Protein AF-A0A0B4FN13-F1 (afdb_monomer)

Structure (mmCIF, N/CA/C/O backbone):
data_AF-A0A0B4FN13-F1
#
_entry.id   AF-A0A0B4FN13-F1
#
loop_
_atom_site.group_PDB
_atom_site.id
_atom_site.type_symbol
_atom_site.label_atom_id
_atom_site.label_alt_id
_atom_site.label_comp_id
_atom_site.label_asym_id
_atom_site.label_entity_id
_atom_site.label_seq_id
_atom_site.pdbx_PDB_ins_code
_atom_site.Cartn_x
_atom_site.Cartn_y
_atom_site.Cartn_z
_atom_site.occupancy
_atom_site.B_iso_or_equiv
_atom_site.auth_seq_id
_atom_site.auth_comp_id
_atom_site.auth_asym_id
_atom_site.auth_atom_id
_atom_site.pdbx_PDB_model_num
ATOM 1 N N . MET A 1 1 ? 37.933 -9.693 -35.558 1.00 76.25 1 MET A N 1
ATOM 2 C CA . MET A 1 1 ? 36.690 -9.519 -36.338 1.00 76.25 1 MET A CA 1
ATOM 3 C C . MET A 1 1 ? 37.125 -9.210 -37.748 1.00 76.25 1 MET A C 1
ATOM 5 O O . MET A 1 1 ? 38.020 -8.390 -37.889 1.00 76.25 1 MET A O 1
ATOM 9 N N . THR A 1 2 ? 36.545 -9.872 -38.742 1.00 85.56 2 THR A N 1
ATOM 10 C CA . THR A 1 2 ? 37.004 -9.767 -40.129 1.00 85.56 2 THR A CA 1
ATOM 11 C C . THR A 1 2 ? 35.789 -9.660 -41.028 1.00 85.56 2 THR A C 1
ATOM 13 O O . THR A 1 2 ? 34.885 -10.481 -40.917 1.00 85.56 2 THR A O 1
ATOM 16 N N . ILE A 1 3 ? 35.779 -8.666 -41.911 1.00 86.50 3 ILE A N 1
ATOM 17 C CA . ILE A 1 3 ? 34.728 -8.479 -42.910 1.00 86.50 3 ILE A CA 1
ATOM 18 C C . ILE A 1 3 ? 35.383 -8.495 -44.275 1.00 86.50 3 ILE A C 1
ATOM 20 O O . ILE A 1 3 ? 36.425 -7.878 -44.480 1.00 86.50 3 ILE A O 1
ATOM 24 N N . SER A 1 4 ? 34.765 -9.219 -45.196 1.00 87.69 4 SER A N 1
ATOM 25 C CA . SER A 1 4 ? 35.226 -9.362 -46.569 1.00 87.69 4 SER A CA 1
ATOM 26 C C . SER A 1 4 ? 34.069 -9.125 -47.534 1.00 87.69 4 SER A C 1
ATOM 28 O O . SER A 1 4 ? 32.900 -9.126 -47.148 1.00 87.69 4 SER A O 1
ATOM 30 N N . SER A 1 5 ? 34.405 -8.878 -48.794 1.00 85.81 5 SER A N 1
ATOM 31 C CA . SER A 1 5 ? 33.442 -8.778 -49.882 1.00 85.81 5 SER A CA 1
ATOM 32 C C . SER A 1 5 ? 33.942 -9.593 -51.065 1.00 85.81 5 SER A C 1
ATOM 34 O O . SER A 1 5 ? 35.138 -9.619 -51.336 1.00 85.81 5 SER A O 1
ATOM 36 N N . GLU A 1 6 ? 33.019 -10.228 -51.781 1.00 83.56 6 GLU A N 1
ATOM 37 C CA . GLU A 1 6 ? 33.306 -11.037 -52.971 1.00 83.56 6 GLU A CA 1
ATOM 38 C C . GLU A 1 6 ? 33.284 -10.212 -54.273 1.00 83.56 6 GLU A C 1
ATOM 40 O O . GLU A 1 6 ? 33.319 -10.758 -55.377 1.00 83.56 6 GLU A O 1
ATOM 45 N N . VAL A 1 7 ? 33.206 -8.879 -54.170 1.00 81.31 7 VAL A N 1
ATOM 46 C CA . VAL A 1 7 ? 33.206 -7.989 -55.337 1.00 81.31 7 VAL A CA 1
ATOM 47 C C . VAL A 1 7 ? 34.551 -8.081 -56.058 1.00 81.31 7 VAL A C 1
ATOM 49 O O . VAL A 1 7 ? 35.593 -7.735 -55.504 1.00 81.31 7 VAL A O 1
ATOM 52 N N . LYS A 1 8 ? 34.521 -8.506 -57.328 1.00 75.19 8 LYS A N 1
ATOM 53 C CA . LYS A 1 8 ? 35.703 -8.510 -58.197 1.00 75.19 8 LYS A CA 1
ATOM 54 C C . LYS A 1 8 ? 36.147 -7.077 -58.472 1.00 75.19 8 LYS A C 1
ATOM 56 O O . LYS A 1 8 ? 35.380 -6.279 -59.009 1.00 75.19 8 LYS A O 1
ATOM 61 N N . LEU A 1 9 ? 37.385 -6.771 -58.108 1.00 79.12 9 LEU A N 1
ATOM 62 C CA . LEU A 1 9 ? 38.002 -5.474 -58.355 1.00 79.12 9 LEU A CA 1
ATOM 63 C C . LEU A 1 9 ? 38.581 -5.432 -59.773 1.00 79.12 9 LEU A C 1
ATOM 65 O O . LEU A 1 9 ? 39.064 -6.439 -60.291 1.00 79.12 9 LEU A O 1
ATOM 69 N N . GLU A 1 10 ? 38.513 -4.266 -60.410 1.00 73.69 10 GLU A N 1
ATOM 70 C CA . GLU A 1 10 ? 39.086 -4.050 -61.738 1.00 73.69 10 GLU A CA 1
ATOM 71 C C . GLU A 1 10 ? 40.439 -3.338 -61.633 1.00 73.69 10 GLU A C 1
ATOM 73 O O . GLU A 1 10 ? 40.645 -2.466 -60.783 1.00 73.69 10 GLU A O 1
ATOM 78 N N . THR A 1 11 ? 41.350 -3.654 -62.556 1.00 72.75 11 THR A N 1
ATOM 79 C CA . THR A 1 11 ? 42.553 -2.845 -62.787 1.00 72.75 11 THR A CA 1
ATOM 80 C C . THR A 1 11 ? 42.157 -1.440 -63.234 1.00 72.75 11 THR A C 1
ATOM 82 O O . THR A 1 11 ? 41.317 -1.266 -64.123 1.00 72.75 11 THR A O 1
ATOM 85 N N . ALA A 1 12 ? 42.774 -0.432 -62.630 1.00 67.44 12 ALA A N 1
ATOM 86 C CA . ALA A 1 12 ? 42.458 0.970 -62.833 1.00 67.44 12 ALA A CA 1
ATOM 87 C C . ALA A 1 12 ? 42.646 1.396 -64.300 1.00 67.44 12 ALA A C 1
ATOM 89 O O . ALA A 1 12 ? 43.755 1.412 -64.825 1.00 67.44 12 ALA A O 1
ATOM 90 N N . LYS A 1 13 ? 41.551 1.793 -64.961 1.00 61.09 13 LYS A N 1
ATOM 91 C CA . LYS A 1 13 ? 41.559 2.229 -66.373 1.00 61.09 13 LYS A CA 1
ATOM 92 C C . LYS A 1 13 ? 41.948 3.704 -66.573 1.00 61.09 13 LYS A C 1
ATOM 94 O O . LYS A 1 13 ? 42.326 4.079 -67.677 1.00 61.09 13 LYS A O 1
ATOM 99 N N . LYS A 1 14 ? 41.809 4.556 -65.544 1.00 63.22 14 LYS A N 1
ATOM 100 C CA . LYS A 1 14 ? 42.087 6.015 -65.611 1.00 63.22 14 LYS A CA 1
ATOM 101 C C . LYS A 1 14 ? 42.733 6.596 -64.347 1.00 63.22 14 LYS A C 1
ATOM 103 O O . LYS A 1 14 ? 43.584 7.469 -64.463 1.00 63.22 14 LYS A O 1
ATOM 108 N N . LYS A 1 15 ? 42.332 6.138 -63.155 1.00 67.31 15 LYS A N 1
ATOM 109 C CA . LYS A 1 15 ? 42.897 6.549 -61.860 1.00 67.31 15 LYS A CA 1
ATOM 110 C C . LYS A 1 15 ? 42.848 5.363 -60.896 1.00 67.31 15 LYS A C 1
ATOM 112 O O . LYS A 1 15 ? 41.788 4.751 -60.765 1.00 67.31 15 LYS A O 1
ATOM 117 N N . ALA A 1 16 ? 43.978 5.024 -60.283 1.00 76.56 16 ALA A N 1
ATOM 118 C CA . ALA A 1 16 ? 44.029 4.047 -59.197 1.00 76.56 16 ALA A CA 1
ATOM 119 C C . ALA A 1 16 ? 43.517 4.686 -57.902 1.00 76.56 16 ALA A C 1
ATOM 121 O O . ALA A 1 16 ? 43.662 5.896 -57.717 1.00 76.56 16 ALA A O 1
ATOM 122 N N . SER A 1 17 ? 42.913 3.886 -57.028 1.00 77.94 17 SER A N 1
ATOM 123 C CA . SER A 1 17 ? 42.570 4.347 -55.683 1.00 77.94 17 SER A CA 1
ATOM 124 C C . SER A 1 17 ? 43.851 4.592 -54.893 1.00 77.94 17 SER A C 1
ATOM 126 O O . SER A 1 17 ? 44.803 3.825 -55.025 1.00 77.94 17 SER A O 1
ATOM 128 N N . THR A 1 18 ? 43.884 5.655 -54.092 1.00 81.06 18 THR A N 1
ATOM 129 C CA . THR A 1 18 ? 45.003 5.900 -53.173 1.00 81.06 18 THR A CA 1
ATOM 130 C C . THR A 1 18 ? 44.629 5.497 -51.752 1.00 81.06 18 THR A C 1
ATOM 132 O O . THR A 1 18 ? 43.447 5.424 -51.399 1.00 81.06 18 THR A O 1
ATOM 135 N N . GLU A 1 19 ? 45.638 5.235 -50.926 1.00 81.00 19 GLU A N 1
ATOM 136 C CA . GLU A 1 19 ? 45.439 4.925 -49.509 1.00 81.00 19 GLU A CA 1
ATOM 137 C C . GLU A 1 19 ? 44.717 6.071 -48.791 1.00 81.00 19 GLU A C 1
ATOM 139 O O . GLU A 1 19 ? 43.817 5.823 -47.990 1.00 81.00 19 GLU A O 1
ATOM 144 N N . GLU A 1 20 ? 45.006 7.327 -49.146 1.00 81.12 20 GLU A N 1
ATOM 145 C CA . GLU A 1 20 ? 44.348 8.497 -48.558 1.00 81.12 20 GLU A CA 1
ATOM 146 C C . GLU A 1 20 ? 42.854 8.560 -48.905 1.00 81.12 20 GLU A C 1
ATOM 148 O O . GLU A 1 20 ? 42.034 8.907 -48.052 1.00 81.12 20 GLU A O 1
ATOM 153 N N . GLU A 1 21 ? 42.472 8.201 -50.137 1.00 80.94 21 GLU A N 1
ATOM 154 C CA . GLU A 1 21 ? 41.065 8.163 -50.557 1.00 80.94 21 GLU A CA 1
ATOM 155 C C . GLU A 1 21 ? 40.279 7.090 -49.791 1.00 80.94 21 GLU A C 1
ATOM 157 O O . GLU A 1 21 ? 39.138 7.324 -49.376 1.00 80.94 21 GLU A O 1
ATOM 162 N N . ILE A 1 22 ? 40.887 5.921 -49.566 1.00 83.62 22 ILE A N 1
ATOM 163 C CA . ILE A 1 22 ? 40.285 4.840 -48.777 1.00 83.62 22 ILE A CA 1
ATOM 164 C C . ILE A 1 22 ? 40.208 5.249 -47.302 1.00 83.62 22 ILE A C 1
ATOM 166 O O . ILE A 1 22 ? 39.147 5.105 -46.688 1.00 83.62 22 ILE A O 1
ATOM 170 N N . PHE A 1 23 ? 41.279 5.832 -46.756 1.00 86.38 23 PHE A N 1
ATOM 171 C CA . PHE A 1 23 ? 41.329 6.317 -45.379 1.00 86.38 23 PHE A CA 1
ATOM 172 C C . PHE A 1 23 ? 40.211 7.317 -45.098 1.00 86.38 23 PHE A C 1
ATOM 174 O O . PHE A 1 23 ? 39.450 7.126 -44.153 1.00 86.38 23 PHE A O 1
ATOM 181 N N . GLN A 1 24 ? 40.043 8.339 -45.945 1.00 84.50 24 GLN A N 1
ATOM 182 C CA . GLN A 1 24 ? 38.976 9.331 -45.781 1.00 84.50 24 GLN A CA 1
ATOM 183 C C . GLN A 1 24 ? 37.592 8.670 -45.734 1.00 84.50 24 GLN A C 1
ATOM 185 O O . GLN A 1 24 ? 36.760 9.014 -44.896 1.00 84.50 24 GLN A O 1
ATOM 190 N N . LYS A 1 25 ? 37.344 7.661 -46.578 1.00 84.62 25 LYS A N 1
ATOM 191 C CA . LYS A 1 25 ? 36.053 6.956 -46.616 1.00 84.62 25 LYS A CA 1
ATOM 192 C C . LYS A 1 25 ? 35.810 6.063 -45.400 1.00 84.62 25 LYS A C 1
ATOM 194 O O . LYS A 1 25 ? 34.647 5.913 -45.002 1.00 84.62 25 LYS A O 1
ATOM 199 N N . ILE A 1 26 ? 36.862 5.494 -44.812 1.00 84.81 26 ILE A N 1
ATOM 200 C CA . ILE A 1 26 ? 36.793 4.735 -43.555 1.00 84.81 26 ILE A CA 1
ATOM 201 C C . ILE A 1 26 ? 36.598 5.690 -42.368 1.00 84.81 26 ILE A C 1
ATOM 203 O O . ILE A 1 26 ? 35.735 5.443 -41.528 1.00 84.81 26 ILE A O 1
ATOM 207 N N . ALA A 1 27 ? 37.326 6.809 -42.346 1.00 85.12 27 ALA A N 1
ATOM 208 C CA . ALA A 1 27 ? 37.280 7.825 -41.297 1.00 85.12 27 ALA A CA 1
ATOM 209 C C . ALA A 1 27 ? 35.948 8.596 -41.235 1.00 85.12 27 ALA A C 1
ATOM 211 O O . ALA A 1 27 ? 35.601 9.131 -40.184 1.00 85.12 27 ALA A O 1
ATOM 212 N N . GLU A 1 28 ? 35.168 8.624 -42.324 1.00 87.19 28 GLU A N 1
ATOM 213 C CA . GLU A 1 28 ? 33.795 9.155 -42.375 1.00 87.19 28 GLU A CA 1
ATOM 214 C C . GLU A 1 28 ? 32.811 8.307 -41.527 1.00 87.19 28 GLU A C 1
ATOM 216 O O . GLU A 1 28 ? 31.914 7.651 -42.060 1.00 87.19 28 GLU A O 1
ATOM 221 N N . LEU A 1 29 ? 32.964 8.285 -40.202 1.00 83.38 29 LEU A N 1
ATOM 222 C CA . LEU A 1 29 ? 32.143 7.478 -39.286 1.00 83.38 29 LEU A CA 1
ATOM 223 C C . LEU A 1 29 ? 30.799 8.128 -38.902 1.00 83.38 29 LEU A C 1
ATOM 225 O O . LEU A 1 29 ? 29.936 7.443 -38.356 1.00 83.38 29 LEU A O 1
ATOM 229 N N . GLY A 1 30 ? 30.573 9.401 -39.249 1.00 79.06 30 GLY A N 1
ATOM 230 C CA . GLY A 1 30 ? 29.270 10.074 -39.134 1.00 79.06 30 GLY A CA 1
ATOM 231 C C . GLY A 1 30 ? 28.629 9.972 -37.741 1.00 79.06 30 GLY A C 1
ATOM 232 O O . GLY A 1 30 ? 29.296 10.187 -36.738 1.00 79.06 30 GLY A O 1
ATOM 233 N N . ASN A 1 31 ? 27.336 9.620 -37.690 1.00 74.50 31 ASN A N 1
ATOM 234 C CA . ASN A 1 31 ? 26.526 9.506 -36.463 1.00 74.50 31 ASN A CA 1
ATOM 235 C C . ASN A 1 31 ? 26.726 8.183 -35.693 1.00 74.50 31 ASN A C 1
ATOM 237 O O . ASN A 1 31 ? 25.804 7.707 -35.035 1.00 74.50 31 ASN A O 1
ATOM 241 N N . THR A 1 32 ? 27.889 7.546 -35.801 1.00 85.44 32 THR A N 1
ATOM 242 C CA . THR A 1 32 ? 28.167 6.306 -35.060 1.00 85.44 32 THR A CA 1
ATOM 243 C C . THR A 1 32 ? 28.893 6.622 -33.758 1.00 85.44 32 THR A C 1
ATOM 245 O O . THR A 1 32 ? 29.568 7.641 -33.641 1.00 85.44 32 THR A O 1
ATOM 248 N N . SER A 1 33 ? 28.779 5.747 -32.759 1.00 85.62 33 SER A N 1
ATOM 249 C CA . SER A 1 33 ? 29.454 5.925 -31.464 1.00 85.62 33 SER A CA 1
ATOM 250 C C . SER A 1 33 ? 30.954 5.591 -31.495 1.00 85.62 33 SER A C 1
ATOM 252 O O . SER A 1 33 ? 31.589 5.522 -30.444 1.00 85.62 33 SER A O 1
ATOM 254 N N . PHE A 1 34 ? 31.531 5.361 -32.678 1.00 88.12 34 PHE A N 1
ATOM 255 C CA . PHE A 1 34 ? 32.921 4.949 -32.855 1.00 88.12 34 PHE A CA 1
ATOM 256 C C . PHE A 1 34 ? 33.778 6.088 -33.406 1.00 88.12 34 PHE A C 1
ATOM 258 O O . PHE A 1 34 ? 33.335 6.886 -34.228 1.00 88.12 34 PHE A O 1
ATOM 265 N N . VAL A 1 35 ? 35.046 6.115 -32.993 1.00 87.31 35 VAL A N 1
ATOM 266 C CA . VAL A 1 35 ? 36.060 7.037 -33.516 1.00 87.31 35 VAL A CA 1
ATOM 267 C C . VAL A 1 35 ? 37.238 6.227 -34.040 1.00 87.31 35 VAL A C 1
ATOM 269 O O . VAL A 1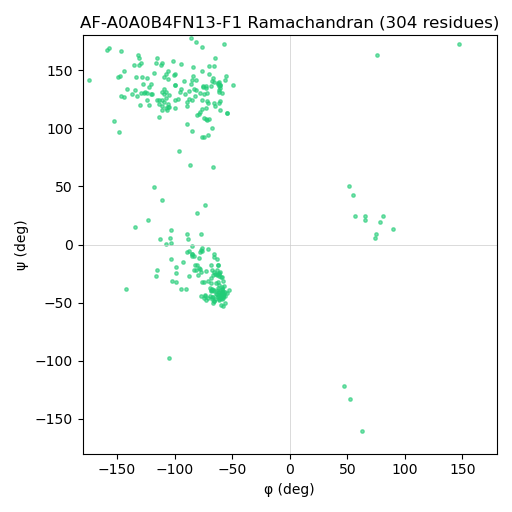 35 ? 37.767 5.360 -33.340 1.00 87.31 35 VAL A O 1
ATOM 272 N N . LEU A 1 36 ? 37.669 6.525 -35.265 1.00 88.25 36 LEU A N 1
ATOM 273 C CA . LEU A 1 36 ? 38.850 5.919 -35.863 1.00 88.25 36 LEU A CA 1
ATOM 274 C C . LEU A 1 36 ? 40.101 6.597 -35.296 1.00 88.25 36 LEU A C 1
ATOM 276 O O . LEU A 1 36 ? 40.336 7.773 -35.559 1.00 88.25 36 LEU A O 1
ATOM 280 N N . LYS A 1 37 ? 40.899 5.866 -34.512 1.00 87.25 37 LYS A N 1
ATOM 281 C CA . LYS A 1 37 ? 42.190 6.365 -34.001 1.00 87.25 37 LYS A CA 1
ATOM 282 C C . LYS A 1 37 ? 43.356 6.058 -34.935 1.00 87.25 37 LYS A C 1
ATOM 284 O O . LYS A 1 37 ? 44.265 6.867 -35.059 1.00 87.25 37 LYS A O 1
ATOM 289 N N . HIS A 1 38 ? 43.335 4.880 -35.547 1.00 88.50 38 HIS A N 1
ATOM 290 C CA . HIS A 1 38 ? 44.401 4.366 -36.397 1.00 88.50 38 HIS A CA 1
ATOM 291 C C . HIS A 1 38 ? 43.797 3.469 -37.476 1.00 88.50 38 HIS A C 1
ATOM 293 O O . HIS A 1 38 ? 42.826 2.761 -37.196 1.00 88.50 38 HIS A O 1
ATOM 299 N N . ALA A 1 39 ? 44.365 3.496 -38.679 1.00 86.81 39 ALA A N 1
ATOM 300 C CA . ALA A 1 39 ? 44.027 2.569 -39.748 1.00 86.81 39 ALA A CA 1
ATOM 301 C C . ALA A 1 39 ? 45.283 2.240 -40.551 1.00 86.81 39 ALA A C 1
ATOM 303 O O . ALA A 1 39 ? 45.946 3.145 -41.049 1.00 86.81 39 ALA A O 1
ATOM 304 N N . ASP A 1 40 ? 45.548 0.947 -40.695 1.00 89.44 40 ASP A N 1
ATOM 305 C CA . ASP A 1 40 ? 46.558 0.413 -41.599 1.00 89.44 40 ASP A CA 1
ATOM 306 C C . ASP A 1 40 ? 45.864 -0.005 -42.894 1.00 89.44 40 ASP A C 1
ATOM 308 O O . ASP A 1 40 ? 44.882 -0.754 -42.862 1.00 89.44 40 ASP A O 1
ATOM 312 N N . ILE A 1 41 ? 46.338 0.513 -44.026 1.00 86.00 41 ILE A N 1
ATOM 313 C CA . ILE A 1 41 ? 45.760 0.250 -45.345 1.00 86.00 41 ILE A CA 1
ATOM 314 C C . ILE A 1 41 ? 46.854 -0.349 -46.215 1.00 86.00 41 ILE A C 1
ATOM 316 O O . ILE A 1 41 ? 47.878 0.282 -46.439 1.00 86.00 41 ILE A O 1
ATOM 320 N N . ASP A 1 42 ? 46.614 -1.561 -46.703 1.00 87.06 42 ASP A N 1
ATOM 321 C CA . ASP A 1 42 ? 47.469 -2.232 -47.679 1.00 87.06 42 ASP A CA 1
ATOM 322 C C . ASP A 1 42 ? 46.685 -2.367 -48.989 1.00 87.06 42 ASP A C 1
ATOM 324 O O . ASP A 1 42 ? 45.579 -2.921 -49.006 1.00 87.06 42 ASP A O 1
ATOM 328 N N . LEU A 1 43 ? 47.214 -1.787 -50.068 1.00 81.94 43 LEU A N 1
ATOM 329 C CA . LEU A 1 43 ? 46.552 -1.715 -51.367 1.00 81.94 43 LEU A CA 1
ATOM 330 C C . LEU A 1 43 ? 47.504 -2.129 -52.493 1.00 81.94 43 LEU A C 1
ATOM 332 O O . LEU A 1 43 ? 48.585 -1.567 -52.672 1.00 81.94 43 LEU A O 1
ATOM 336 N N . GLU A 1 44 ? 47.059 -3.065 -53.332 1.00 80.62 44 GLU A N 1
ATOM 337 C CA . GLU A 1 44 ? 47.813 -3.452 -54.522 1.00 80.62 44 GLU A CA 1
ATOM 338 C C . GLU A 1 44 ? 47.890 -2.318 -55.561 1.00 80.62 44 GLU A C 1
ATOM 340 O O . GLU A 1 44 ? 46.938 -1.565 -55.799 1.00 80.62 44 GLU A O 1
ATOM 345 N N . LYS A 1 45 ? 49.041 -2.216 -56.238 1.00 72.81 45 LYS A N 1
ATOM 346 C CA . LYS A 1 45 ? 49.290 -1.183 -57.253 1.00 72.81 45 LYS A CA 1
ATOM 347 C C . LYS A 1 45 ? 48.322 -1.323 -58.434 1.00 72.81 45 LYS A C 1
ATOM 349 O O . LYS A 1 45 ? 48.103 -2.416 -58.944 1.00 72.81 45 LYS A O 1
ATOM 354 N N . ASN A 1 46 ? 47.829 -0.186 -58.935 1.00 77.62 46 ASN A N 1
ATOM 355 C CA . ASN A 1 46 ? 46.908 -0.076 -60.079 1.00 77.62 46 ASN A CA 1
ATOM 356 C C . ASN A 1 46 ? 45.507 -0.680 -59.867 1.00 77.62 46 ASN A C 1
ATOM 358 O O . ASN A 1 46 ? 44.834 -1.009 -60.845 1.00 77.62 46 ASN A O 1
ATOM 362 N N . LEU A 1 47 ? 45.032 -0.790 -58.626 1.00 80.25 47 LEU A N 1
ATOM 363 C CA . LEU A 1 47 ? 43.679 -1.258 -58.326 1.00 80.25 47 LEU A CA 1
ATOM 364 C C . LEU A 1 47 ? 42.687 -0.090 -58.219 1.00 80.25 47 LEU A C 1
ATOM 366 O O . LEU A 1 47 ? 43.008 0.971 -57.680 1.00 80.25 47 LEU A O 1
ATOM 370 N N . PHE A 1 48 ? 41.468 -0.275 -58.730 1.00 80.94 48 PHE A N 1
ATOM 371 C CA . PHE A 1 48 ? 40.364 0.655 -58.491 1.00 80.94 48 PHE A CA 1
ATOM 372 C C . PHE A 1 48 ? 39.370 0.050 -57.498 1.00 80.94 48 PHE A C 1
ATOM 374 O O . PHE A 1 48 ? 38.745 -0.974 -57.776 1.00 80.94 48 PHE A O 1
ATOM 381 N N . VAL A 1 49 ? 39.194 0.714 -56.355 1.00 81.62 49 VAL A N 1
ATOM 382 C CA . VAL A 1 49 ? 38.250 0.320 -55.308 1.00 81.62 49 VAL A CA 1
ATOM 383 C C . VAL A 1 49 ? 37.051 1.273 -55.321 1.00 81.62 49 VAL A C 1
ATOM 385 O O . VAL A 1 49 ? 37.198 2.463 -55.029 1.00 81.62 49 VAL A O 1
ATOM 388 N N . PRO A 1 50 ? 35.833 0.785 -55.621 1.00 84.00 50 PRO A N 1
ATOM 389 C CA . PRO A 1 50 ? 34.638 1.617 -55.564 1.00 84.00 50 PRO A CA 1
ATOM 390 C C . PRO A 1 50 ? 34.388 2.156 -54.150 1.00 84.00 50 PRO A C 1
ATOM 392 O O . PRO A 1 50 ? 34.328 1.402 -53.180 1.00 84.00 50 PRO A O 1
ATOM 395 N N . ALA A 1 51 ? 34.134 3.459 -54.019 1.00 82.44 51 ALA A N 1
ATOM 396 C CA . ALA A 1 51 ? 33.821 4.068 -52.721 1.00 82.44 51 ALA A CA 1
ATOM 397 C C . ALA A 1 51 ? 32.561 3.467 -52.062 1.00 82.44 51 ALA A C 1
ATOM 399 O O . ALA A 1 51 ? 32.443 3.452 -50.836 1.00 82.44 51 ALA A O 1
ATOM 400 N N . SER A 1 52 ? 31.618 2.958 -52.862 1.00 83.19 52 SER A N 1
ATOM 401 C CA . SER A 1 52 ? 30.441 2.224 -52.381 1.00 83.19 52 SER A CA 1
ATOM 402 C C . SER A 1 52 ? 30.822 0.936 -51.647 1.00 83.19 52 SER A C 1
ATOM 404 O O . SER A 1 52 ? 30.219 0.627 -50.620 1.00 83.19 52 SER A O 1
ATOM 406 N N . LEU A 1 53 ? 31.855 0.233 -52.120 1.00 85.94 53 LEU A N 1
ATOM 407 C CA . LEU A 1 53 ? 32.360 -0.990 -51.505 1.00 85.94 53 LEU A CA 1
ATOM 408 C C . LEU A 1 53 ? 32.967 -0.694 -50.131 1.00 85.94 53 LEU A C 1
ATOM 410 O O . LEU A 1 53 ? 32.548 -1.292 -49.142 1.00 85.94 53 LEU A O 1
ATOM 414 N N . VAL A 1 54 ? 33.857 0.300 -50.044 1.00 86.06 54 VAL A N 1
ATOM 415 C CA . VAL A 1 54 ? 34.474 0.728 -48.773 1.00 86.06 54 VAL A CA 1
ATOM 416 C C . VAL A 1 54 ? 33.409 1.154 -47.761 1.00 86.06 54 VAL A C 1
ATOM 418 O O . VAL A 1 54 ? 33.445 0.746 -46.601 1.00 86.06 54 VAL A O 1
ATOM 421 N N . LYS A 1 55 ? 32.402 1.922 -48.200 1.00 85.06 55 LYS A N 1
ATOM 422 C CA . LYS A 1 55 ? 31.280 2.327 -47.340 1.00 85.06 55 LYS A CA 1
ATOM 423 C C . LYS A 1 55 ? 30.463 1.134 -46.841 1.00 85.06 55 LYS A C 1
ATOM 425 O O . LYS A 1 55 ? 30.052 1.147 -45.683 1.00 85.06 55 LYS A O 1
ATOM 430 N N . SER A 1 56 ? 30.236 0.122 -47.681 1.00 87.12 56 SER A N 1
ATOM 431 C CA . SER A 1 56 ? 29.498 -1.084 -47.288 1.00 87.12 56 SER A CA 1
ATOM 432 C C . SER A 1 56 ? 30.259 -1.915 -46.252 1.00 87.12 56 SER A C 1
ATOM 434 O O . SER A 1 56 ? 29.696 -2.226 -45.206 1.00 87.12 56 SER A O 1
ATOM 436 N N . LEU A 1 57 ? 31.555 -2.158 -46.482 1.00 89.06 57 LEU A N 1
ATOM 437 C CA . LEU A 1 57 ? 32.435 -2.879 -45.560 1.00 89.06 57 LEU A CA 1
ATOM 438 C C . LEU A 1 57 ? 32.527 -2.163 -44.213 1.00 89.06 57 LEU A C 1
ATOM 440 O O . LEU A 1 57 ? 32.380 -2.788 -43.166 1.00 89.06 57 LEU A O 1
ATOM 444 N N . LYS A 1 58 ? 32.688 -0.836 -44.241 1.00 88.81 58 LYS A N 1
ATOM 445 C CA . LYS A 1 58 ? 32.671 0.004 -43.042 1.00 88.81 58 LYS A CA 1
ATOM 446 C C . LYS A 1 58 ? 31.359 -0.125 -42.270 1.00 88.81 58 LYS A C 1
ATOM 448 O O . LYS A 1 58 ? 31.395 -0.283 -41.056 1.00 88.81 58 LYS A O 1
ATOM 453 N N . ARG A 1 59 ? 30.202 -0.056 -42.941 1.00 87.38 59 ARG A N 1
ATOM 454 C CA . ARG A 1 59 ? 28.899 -0.163 -42.263 1.00 87.38 59 ARG A CA 1
ATOM 455 C C . ARG A 1 59 ? 28.753 -1.514 -41.567 1.00 87.38 59 ARG A C 1
ATOM 457 O O . ARG A 1 59 ? 28.431 -1.543 -40.386 1.00 87.38 59 ARG A O 1
ATOM 464 N N . SER A 1 60 ? 29.080 -2.603 -42.258 1.00 89.12 60 SER A N 1
ATOM 465 C CA . SER A 1 60 ? 29.075 -3.938 -41.656 1.00 89.12 60 SER A CA 1
ATOM 466 C C . SER A 1 60 ? 30.074 -4.047 -40.496 1.00 89.12 60 SER A C 1
ATOM 468 O O . SER A 1 60 ? 29.783 -4.703 -39.497 1.00 89.12 60 SER A O 1
ATOM 470 N N . ALA A 1 61 ? 31.226 -3.365 -40.585 1.00 89.81 61 ALA A N 1
ATOM 471 C CA . ALA A 1 61 ? 32.226 -3.340 -39.515 1.00 89.81 61 ALA A CA 1
ATOM 472 C C . ALA A 1 61 ? 31.699 -2.673 -38.254 1.00 89.81 61 ALA A C 1
ATOM 474 O O . ALA A 1 61 ? 31.897 -3.164 -37.148 1.00 89.81 61 ALA A O 1
ATOM 475 N N . ILE A 1 62 ? 30.988 -1.570 -38.428 1.00 90.25 62 ILE A N 1
ATOM 476 C CA . ILE A 1 62 ? 30.383 -0.848 -37.321 1.00 90.25 62 ILE A CA 1
ATOM 477 C C . ILE A 1 62 ? 29.257 -1.676 -36.693 1.00 90.25 62 ILE A C 1
ATOM 479 O O . ILE A 1 62 ? 29.244 -1.827 -35.478 1.00 90.25 62 ILE A O 1
ATOM 483 N N . GLU A 1 63 ? 28.376 -2.278 -37.498 1.00 89.81 63 GLU A N 1
ATOM 484 C CA . GLU A 1 63 ? 27.252 -3.092 -37.009 1.00 89.81 63 GLU A CA 1
ATOM 485 C C . GLU A 1 63 ? 27.714 -4.296 -36.168 1.00 89.81 63 GLU A C 1
ATOM 487 O O . GLU A 1 63 ? 27.167 -4.573 -35.099 1.00 89.81 63 GLU A O 1
ATOM 492 N N . GLU A 1 64 ? 28.742 -5.025 -36.614 1.00 89.81 64 GLU A N 1
ATOM 493 C CA . GLU A 1 64 ? 29.236 -6.181 -35.859 1.00 89.81 64 GLU A CA 1
ATOM 494 C C . GLU A 1 64 ? 30.084 -5.761 -34.641 1.00 89.81 64 GLU A C 1
ATOM 496 O O . GLU A 1 64 ? 30.009 -6.425 -33.599 1.00 89.81 64 GLU A O 1
ATOM 501 N N . LEU A 1 65 ? 30.819 -4.642 -34.708 1.00 89.44 65 LEU A N 1
ATOM 502 C CA . LEU A 1 65 ? 31.478 -4.057 -33.532 1.00 89.44 65 LEU A CA 1
ATOM 503 C C . LEU A 1 65 ? 30.457 -3.630 -32.475 1.00 89.44 65 LEU A C 1
ATOM 505 O O . LEU A 1 65 ? 30.636 -3.944 -31.299 1.00 89.44 65 LEU A O 1
ATOM 509 N N . GLU A 1 66 ? 29.374 -2.972 -32.883 1.00 87.94 66 GLU A N 1
ATOM 510 C CA . GLU A 1 66 ? 28.278 -2.560 -32.006 1.00 87.94 66 GLU A CA 1
ATOM 511 C C . GLU A 1 66 ? 27.609 -3.773 -31.356 1.00 87.94 66 GLU A C 1
ATOM 513 O O . GLU A 1 66 ? 27.478 -3.834 -30.133 1.00 87.94 66 GLU A O 1
ATOM 518 N N . LYS A 1 67 ? 27.285 -4.804 -32.144 1.00 87.12 67 LYS A N 1
ATOM 519 C CA . LYS A 1 67 ? 26.714 -6.053 -31.625 1.00 87.12 67 LYS A CA 1
ATOM 520 C C . LYS A 1 67 ? 27.626 -6.720 -30.594 1.00 87.12 67 LYS A C 1
ATOM 522 O O . LYS A 1 67 ? 27.142 -7.204 -29.571 1.00 87.12 67 LYS A O 1
ATOM 527 N N . LYS A 1 68 ? 28.938 -6.753 -30.843 1.00 87.12 68 LYS A N 1
ATOM 528 C CA . LYS A 1 68 ? 29.920 -7.314 -29.903 1.00 87.12 68 LYS A CA 1
ATOM 529 C C . LYS A 1 68 ? 30.029 -6.485 -28.634 1.00 87.12 68 LYS A C 1
ATOM 531 O O . LYS A 1 68 ? 29.998 -7.068 -27.553 1.00 87.12 68 LYS A O 1
ATOM 536 N N . LEU A 1 69 ? 30.092 -5.162 -28.762 1.00 86.19 69 LEU A N 1
ATOM 537 C CA . LEU A 1 69 ? 30.131 -4.250 -27.625 1.00 86.19 69 LEU A CA 1
ATOM 538 C C . LEU A 1 69 ? 28.898 -4.434 -26.735 1.00 86.19 69 LEU A C 1
ATOM 540 O O . LEU A 1 69 ? 29.038 -4.526 -25.524 1.00 86.19 69 LEU A O 1
ATOM 544 N N . LEU A 1 70 ? 27.709 -4.545 -27.333 1.00 85.62 70 LEU A N 1
ATOM 545 C CA . LEU A 1 70 ? 26.451 -4.691 -26.604 1.00 85.62 70 LEU A CA 1
ATOM 546 C C . LEU A 1 70 ? 26.227 -6.103 -26.053 1.00 85.62 70 LEU A C 1
ATOM 548 O O . LEU A 1 70 ? 25.502 -6.252 -25.077 1.00 85.62 70 LEU A O 1
ATOM 552 N N . SER A 1 71 ? 26.841 -7.142 -26.624 1.00 81.94 71 SER A N 1
ATOM 553 C CA . SER A 1 71 ? 26.570 -8.538 -26.242 1.00 81.94 71 SER A CA 1
ATOM 554 C C . SER A 1 71 ? 26.805 -8.860 -24.760 1.00 81.94 71 SER A C 1
ATOM 556 O O . SER A 1 71 ? 26.075 -9.675 -24.205 1.00 81.94 71 SER A O 1
ATOM 558 N N . SER A 1 72 ? 27.760 -8.198 -24.099 1.00 73.25 72 SER A N 1
ATOM 559 C CA . SER A 1 72 ? 28.007 -8.340 -22.656 1.00 73.25 72 SER A CA 1
ATOM 560 C C . SER A 1 72 ? 27.015 -7.562 -21.782 1.00 73.25 72 SER A C 1
ATOM 562 O O . SER A 1 72 ? 26.860 -7.882 -20.605 1.00 73.25 72 SER A O 1
ATOM 564 N N . TYR A 1 73 ? 26.340 -6.553 -22.340 1.00 77.69 73 TYR A N 1
ATOM 565 C CA . TYR A 1 73 ? 25.345 -5.721 -21.650 1.00 77.69 73 TYR A CA 1
ATOM 566 C C . TYR A 1 73 ? 23.904 -6.153 -21.941 1.00 77.69 73 TYR A C 1
ATOM 568 O O . TYR A 1 73 ? 22.983 -5.812 -21.193 1.00 77.69 73 TYR A O 1
ATOM 576 N N . LEU A 1 74 ? 23.689 -6.898 -23.026 1.00 71.12 74 LEU A N 1
ATOM 577 C CA . LEU A 1 74 ? 22.387 -7.415 -23.404 1.00 71.12 74 LEU A CA 1
ATOM 578 C C . LEU A 1 74 ? 21.991 -8.539 -22.451 1.00 71.12 74 LEU A C 1
ATOM 580 O O . LEU A 1 74 ? 22.483 -9.664 -22.516 1.00 71.12 74 LEU A O 1
ATOM 584 N N . ARG A 1 75 ? 21.030 -8.237 -21.581 1.00 76.00 75 ARG A N 1
ATOM 585 C CA . ARG A 1 75 ? 20.302 -9.264 -20.843 1.00 76.00 75 ARG A CA 1
ATOM 586 C C . ARG A 1 75 ? 19.409 -9.998 -21.835 1.00 76.00 75 ARG A C 1
ATOM 588 O O . ARG A 1 75 ? 18.417 -9.444 -22.301 1.00 76.00 75 ARG A O 1
ATOM 595 N N . ILE A 1 76 ? 19.767 -11.237 -22.166 1.00 71.62 76 ILE A N 1
ATOM 596 C CA . ILE A 1 76 ? 18.868 -12.136 -22.889 1.00 71.62 76 ILE A CA 1
ATOM 597 C C . ILE A 1 76 ? 17.726 -12.444 -21.925 1.00 71.62 76 ILE A C 1
ATOM 599 O O . ILE A 1 76 ? 17.884 -13.229 -20.990 1.00 71.62 76 ILE A O 1
ATOM 603 N N . SER A 1 77 ? 16.594 -11.768 -22.109 1.00 64.44 77 SER A N 1
ATOM 604 C CA . SER A 1 77 ? 15.380 -12.144 -21.399 1.00 64.44 77 SER A CA 1
ATOM 605 C C . SER A 1 77 ? 15.024 -13.570 -21.801 1.00 64.44 77 SER A C 1
ATOM 607 O O . SER A 1 77 ? 15.082 -13.924 -22.981 1.00 64.44 77 SER A O 1
ATOM 609 N N . GLY A 1 78 ? 14.626 -14.380 -20.822 1.00 67.75 78 GLY A N 1
ATOM 610 C CA . GLY A 1 78 ? 13.943 -15.635 -21.107 1.00 67.75 78 GLY A CA 1
ATOM 611 C C . GLY A 1 78 ? 12.670 -15.401 -21.937 1.00 67.75 78 GLY A C 1
ATOM 612 O O . GLY A 1 78 ? 12.275 -14.246 -22.153 1.00 67.75 78 GLY A O 1
ATOM 613 N N . PRO A 1 79 ? 12.020 -16.482 -22.404 1.00 68.38 79 PRO A N 1
ATOM 614 C CA . PRO A 1 79 ? 10.755 -16.381 -23.125 1.00 68.38 79 PRO A CA 1
ATOM 615 C C . PRO A 1 79 ? 9.770 -15.493 -22.361 1.00 68.38 79 PRO A C 1
ATOM 617 O O . PRO A 1 79 ? 9.667 -15.581 -21.136 1.00 68.38 79 PRO A O 1
ATOM 620 N N . GLU A 1 80 ? 9.069 -14.628 -23.095 1.00 62.41 80 GLU A N 1
ATOM 621 C CA . GLU A 1 80 ? 8.071 -13.721 -22.535 1.00 62.41 80 GLU A CA 1
ATOM 622 C C . GLU A 1 80 ? 7.046 -14.539 -21.743 1.00 62.41 80 GLU A C 1
ATOM 624 O O . GLU A 1 80 ? 6.321 -15.368 -22.305 1.00 62.41 80 GLU A O 1
ATOM 629 N N . TRP A 1 81 ? 7.016 -14.351 -20.422 1.00 60.62 81 TRP A N 1
ATOM 630 C CA . TRP A 1 81 ? 6.077 -15.068 -19.574 1.00 60.62 81 TRP A CA 1
ATOM 631 C C . TRP A 1 81 ? 4.689 -14.468 -19.772 1.00 60.62 81 TRP A C 1
ATOM 633 O O . TRP A 1 81 ? 4.320 -13.478 -19.147 1.00 60.62 81 TRP A O 1
ATOM 643 N N . LYS A 1 82 ? 3.925 -15.044 -20.701 1.00 66.12 82 LYS A N 1
ATOM 644 C CA . LYS A 1 82 ? 2.551 -14.626 -20.964 1.00 66.12 82 LYS A CA 1
ATOM 645 C C . LYS A 1 82 ? 1.633 -15.250 -19.932 1.00 66.12 82 LYS A C 1
ATOM 647 O O . LYS A 1 82 ? 1.411 -16.460 -19.919 1.00 66.12 82 LYS A O 1
ATOM 652 N N . LEU A 1 83 ? 1.088 -14.399 -19.077 1.00 62.81 83 LEU A N 1
ATOM 653 C CA . LEU A 1 83 ? 0.036 -14.782 -18.155 1.00 62.81 83 LEU A CA 1
ATOM 654 C C . LEU A 1 83 ? -1.191 -15.265 -18.931 1.00 62.81 83 LEU A C 1
ATOM 656 O O . LEU A 1 83 ? -1.723 -14.563 -19.792 1.00 62.81 83 LEU A O 1
ATOM 660 N N . GLN A 1 84 ? -1.611 -16.495 -18.640 1.00 62.28 84 GLN A N 1
ATOM 661 C CA . GLN A 1 84 ? -2.831 -17.060 -19.202 1.00 62.28 84 GLN A CA 1
ATOM 662 C C . GLN A 1 84 ? -4.047 -16.286 -18.691 1.00 62.28 84 GLN A C 1
ATOM 664 O O . GLN A 1 84 ? -4.016 -15.702 -17.608 1.00 62.28 84 GLN A O 1
ATOM 669 N N . SER A 1 85 ? -5.126 -16.296 -19.476 1.00 55.34 85 SER A N 1
ATOM 670 C CA . SER A 1 85 ? -6.401 -15.700 -19.085 1.00 55.34 85 SER A CA 1
ATOM 671 C C . SER A 1 85 ? -6.848 -16.279 -17.747 1.00 55.34 85 SER A C 1
ATOM 673 O O . SER A 1 85 ? -7.147 -17.470 -17.644 1.00 55.34 85 SER A O 1
ATOM 675 N N . VAL A 1 86 ? -6.871 -15.437 -16.723 1.00 66.38 86 VAL A N 1
ATOM 676 C CA . VAL A 1 86 ? -7.192 -15.879 -15.374 1.00 66.38 86 VAL A CA 1
ATOM 677 C C . VAL A 1 86 ? -8.710 -15.933 -15.216 1.00 66.38 86 VAL A C 1
ATOM 679 O O . VAL A 1 86 ? -9.422 -15.011 -15.622 1.00 66.38 86 VAL A O 1
ATOM 682 N N . LEU A 1 87 ? -9.215 -17.027 -14.641 1.00 74.19 87 LEU A N 1
ATOM 683 C CA . LEU A 1 87 ? -10.626 -17.168 -14.286 1.00 74.19 87 LEU A CA 1
ATOM 684 C C . LEU A 1 87 ? -11.055 -16.009 -13.377 1.00 74.19 87 LEU A C 1
ATOM 686 O O . LEU A 1 87 ? -10.279 -15.531 -12.547 1.00 74.19 87 LEU A O 1
ATOM 690 N N . LYS A 1 88 ? -12.299 -15.553 -13.532 1.00 78.31 88 LYS A N 1
ATOM 691 C CA . LYS A 1 88 ? -12.880 -14.587 -12.599 1.00 78.31 88 LYS A CA 1
ATOM 692 C C . LYS A 1 88 ? -13.195 -15.288 -11.286 1.00 78.31 88 LYS A C 1
ATOM 694 O O . LYS A 1 88 ? -13.755 -16.381 -11.284 1.00 78.31 88 LYS A O 1
ATOM 699 N N . GLU A 1 89 ? -12.859 -14.630 -10.190 1.00 83.00 89 GLU A N 1
ATOM 700 C CA . GLU A 1 89 ? -13.168 -15.097 -8.847 1.00 83.00 89 GLU A CA 1
ATOM 701 C C . GLU A 1 89 ? -14.525 -14.533 -8.421 1.00 83.00 89 GLU A C 1
ATOM 703 O O . GLU A 1 89 ? -14.776 -13.336 -8.575 1.00 83.00 89 GLU A O 1
ATOM 708 N N . LYS A 1 90 ? -15.422 -15.395 -7.937 1.00 86.69 90 LYS A N 1
ATOM 709 C CA . LYS A 1 90 ? -16.723 -14.971 -7.415 1.00 86.69 90 LYS A CA 1
ATOM 710 C C . LYS A 1 90 ? -16.577 -14.679 -5.928 1.00 86.69 90 LYS A C 1
ATOM 712 O O . LYS A 1 90 ? -16.243 -15.581 -5.166 1.00 86.69 90 LYS A O 1
ATOM 717 N N . ILE A 1 91 ? -16.843 -13.438 -5.533 1.00 94.81 91 ILE A N 1
ATOM 718 C CA . ILE A 1 91 ? -16.805 -13.006 -4.135 1.00 94.81 91 ILE A CA 1
ATOM 719 C C . ILE A 1 91 ? -18.228 -12.781 -3.640 1.00 94.81 91 ILE A C 1
ATOM 721 O O . ILE A 1 91 ? -18.930 -11.902 -4.136 1.00 94.81 91 ILE A O 1
ATOM 725 N N . ASP A 1 92 ? -18.634 -13.563 -2.642 1.00 90.94 92 ASP A N 1
ATOM 726 C CA . ASP A 1 92 ? -19.963 -13.452 -2.035 1.00 90.94 92 ASP A CA 1
ATOM 727 C C . ASP A 1 92 ? -19.955 -12.547 -0.792 1.00 90.94 92 ASP A C 1
ATOM 729 O O . ASP A 1 92 ? -20.876 -11.758 -0.581 1.00 90.94 92 ASP A O 1
ATOM 733 N N . THR A 1 93 ? -18.894 -12.619 0.015 1.00 94.62 93 THR A N 1
ATOM 734 C CA . THR A 1 93 ? -18.773 -11.892 1.285 1.00 94.62 93 THR A CA 1
ATOM 735 C C . THR A 1 93 ? -17.473 -11.108 1.356 1.00 94.62 93 THR A C 1
ATOM 737 O O . THR A 1 93 ? -16.433 -11.590 0.907 1.00 94.62 93 THR A O 1
ATOM 740 N N . LEU A 1 94 ? -17.531 -9.929 1.974 1.00 97.19 94 LEU A N 1
ATOM 741 C CA . LEU A 1 94 ? -16.363 -9.096 2.239 1.00 97.19 94 LEU A CA 1
ATOM 742 C C . LEU A 1 94 ? -15.901 -9.264 3.686 1.00 97.19 94 LEU A C 1
ATOM 744 O O . LEU A 1 94 ? -16.707 -9.271 4.616 1.00 97.19 94 LEU A O 1
ATOM 748 N N . GLU A 1 95 ? -14.591 -9.372 3.866 1.00 97.75 95 GLU A N 1
ATOM 749 C CA . GLU A 1 95 ? -13.932 -9.313 5.165 1.00 97.75 95 GLU A CA 1
ATOM 750 C C . GLU A 1 95 ? -13.351 -7.918 5.388 1.00 97.75 95 GLU A C 1
ATOM 752 O O . GLU A 1 95 ? -12.715 -7.364 4.494 1.00 97.75 95 GLU A O 1
ATOM 757 N N . TYR A 1 96 ? -13.512 -7.375 6.593 1.00 98.06 96 TYR A N 1
ATOM 758 C CA . TYR A 1 96 ? -13.018 -6.043 6.940 1.00 98.06 96 TYR A CA 1
ATOM 759 C C . TYR A 1 96 ? -11.811 -6.139 7.863 1.00 98.06 96 TYR A C 1
ATOM 761 O O . TYR A 1 96 ? -11.850 -6.860 8.862 1.00 98.06 96 TYR A O 1
ATOM 769 N N . TYR A 1 97 ? -10.757 -5.408 7.520 1.00 98.56 97 TYR A N 1
ATOM 770 C CA . TYR A 1 97 ? -9.574 -5.218 8.348 1.00 98.56 97 TYR A CA 1
ATOM 771 C C . TYR A 1 97 ? -9.398 -3.735 8.637 1.00 98.56 97 TYR A C 1
ATOM 773 O O . TYR A 1 97 ? -9.534 -2.899 7.744 1.00 98.56 97 TYR A O 1
ATOM 781 N N . PHE A 1 98 ? -9.058 -3.428 9.881 1.00 98.69 98 PHE A N 1
ATOM 782 C CA . PHE A 1 98 ? -8.777 -2.076 10.331 1.00 98.69 98 PHE A CA 1
ATOM 783 C C . PHE A 1 98 ? -7.294 -1.940 10.639 1.00 98.69 98 PHE A C 1
ATOM 785 O O . PHE A 1 98 ? -6.732 -2.775 11.345 1.00 98.69 98 PHE A O 1
ATOM 792 N N . ILE A 1 99 ? -6.663 -0.893 10.121 1.00 98.44 99 ILE A N 1
ATOM 793 C CA . ILE A 1 99 ? -5.294 -0.516 10.472 1.00 98.44 99 ILE A CA 1
ATOM 794 C C . ILE A 1 99 ? -5.378 0.770 11.287 1.00 98.44 99 ILE A C 1
ATOM 796 O O . ILE A 1 99 ? -6.063 1.702 10.881 1.00 98.44 99 ILE A O 1
ATOM 800 N N . VAL A 1 100 ? -4.719 0.809 12.441 1.00 98.00 100 VAL A N 1
ATOM 801 C CA . VAL A 1 100 ? -4.737 1.956 13.359 1.00 98.00 100 VAL A CA 1
ATOM 802 C C . VAL A 1 100 ? -3.328 2.365 13.758 1.00 98.00 100 VAL A C 1
ATOM 804 O O . VAL A 1 100 ? -2.407 1.546 13.757 1.00 98.00 100 VAL A O 1
ATOM 807 N N . GLN A 1 101 ? -3.160 3.622 14.150 1.00 94.31 101 GLN A N 1
ATOM 808 C CA . GLN A 1 101 ? -1.891 4.155 14.635 1.00 94.31 101 GLN A CA 1
ATOM 809 C C . GLN A 1 101 ? -1.834 4.194 16.165 1.00 94.31 101 GLN A C 1
ATOM 811 O O . GLN A 1 101 ? -0.773 3.979 16.749 1.00 94.31 101 GLN A O 1
ATOM 816 N N . THR A 1 102 ? -2.970 4.415 16.836 1.00 96.00 102 THR A N 1
ATOM 817 C CA . THR A 1 102 ? -3.002 4.618 18.291 1.00 96.00 102 THR A CA 1
ATOM 818 C C . THR A 1 102 ? -3.772 3.531 19.040 1.00 96.00 102 THR A C 1
ATOM 820 O O . THR A 1 102 ? -4.672 2.865 18.521 1.00 96.00 102 THR A O 1
ATOM 823 N N . LYS A 1 103 ? -3.433 3.363 20.326 1.00 97.31 103 LYS A N 1
ATOM 824 C CA . LYS A 1 103 ? -4.175 2.480 21.243 1.00 97.31 103 LYS A CA 1
ATOM 825 C C . LYS A 1 103 ? -5.623 2.937 21.434 1.00 97.31 103 LYS A C 1
ATOM 827 O O . LYS A 1 103 ? -6.495 2.101 21.643 1.00 97.31 103 LYS A O 1
ATOM 832 N N . GLU A 1 104 ? -5.866 4.245 21.371 1.00 98.00 104 GLU A N 1
ATOM 833 C CA . GLU A 1 104 ? -7.199 4.838 21.490 1.00 98.00 104 GLU A CA 1
ATOM 834 C C . GLU A 1 104 ? -8.091 4.427 20.314 1.00 98.00 104 GLU A C 1
ATOM 836 O O . GLU A 1 104 ? -9.177 3.894 20.538 1.00 98.00 104 GLU A O 1
ATOM 841 N N . GLN A 1 105 ? -7.589 4.545 19.079 1.00 98.38 105 GLN A N 1
ATOM 842 C CA . GLN A 1 105 ? -8.282 4.077 17.874 1.00 98.38 105 GLN A CA 1
ATOM 843 C C . GLN A 1 105 ? -8.587 2.571 17.950 1.00 98.38 105 GLN A C 1
ATOM 845 O O . GLN A 1 105 ? -9.711 2.151 17.668 1.00 98.38 105 GLN A O 1
ATOM 850 N N . LYS A 1 106 ? -7.616 1.747 18.386 1.00 98.50 106 LYS A N 1
ATOM 851 C CA . LYS A 1 106 ? -7.829 0.300 18.579 1.00 98.50 106 LYS A CA 1
ATOM 852 C C . LYS A 1 106 ? -8.961 0.022 19.564 1.00 98.50 106 LYS A C 1
ATOM 854 O O . LYS A 1 106 ? -9.886 -0.713 19.231 1.00 98.50 106 LYS A O 1
ATOM 859 N N . LYS A 1 107 ? -8.890 0.618 20.758 1.00 98.44 107 LYS A N 1
ATOM 860 C CA . LYS A 1 107 ? -9.876 0.408 21.824 1.00 98.44 107 LYS A CA 1
ATOM 861 C C . LYS A 1 107 ? -11.276 0.807 21.366 1.00 98.44 107 LYS A C 1
ATOM 863 O O . LYS A 1 107 ? -12.230 0.076 21.602 1.00 98.44 107 LYS A O 1
ATOM 868 N N . TYR A 1 108 ? -11.385 1.935 20.673 1.00 98.56 108 TYR A N 1
ATOM 869 C CA . TYR A 1 108 ? -12.649 2.411 20.131 1.00 98.56 108 TYR A CA 1
ATOM 870 C C . TYR A 1 108 ? -13.275 1.415 19.139 1.00 98.56 108 TYR A C 1
ATOM 872 O O . TYR A 1 108 ? -14.467 1.124 19.220 1.00 98.56 108 TYR A O 1
ATOM 880 N N . LEU A 1 109 ? -12.479 0.827 18.240 1.00 98.50 109 LEU A N 1
ATOM 881 C CA . LEU A 1 109 ? -12.964 -0.203 17.313 1.00 98.50 109 LEU A CA 1
ATOM 882 C C . LEU A 1 109 ? -13.363 -1.505 18.027 1.00 98.50 109 LEU A C 1
ATOM 884 O O . LEU A 1 109 ? -14.371 -2.112 17.662 1.00 98.50 109 LEU A O 1
ATOM 888 N N . GLU A 1 110 ? -12.618 -1.914 19.056 1.00 98.38 110 GLU A N 1
ATOM 889 C CA . GLU A 1 110 ? -12.956 -3.079 19.887 1.00 98.38 110 GLU A CA 1
ATOM 890 C C . GLU A 1 110 ? -14.293 -2.878 20.616 1.00 98.38 110 GLU A C 1
ATOM 892 O O . GLU A 1 110 ? -15.146 -3.763 20.596 1.00 98.38 110 GLU A O 1
ATOM 897 N N . GLU A 1 111 ? -14.524 -1.692 21.189 1.00 98.00 111 GLU A N 1
ATOM 898 C CA . GLU A 1 111 ? -15.793 -1.314 21.834 1.00 98.00 111 GLU A CA 1
ATOM 899 C C . GLU A 1 111 ? -16.979 -1.318 20.856 1.00 98.00 111 GLU A C 1
ATOM 901 O O . GLU A 1 111 ? -18.118 -1.565 21.252 1.00 98.00 111 GLU A O 1
ATOM 906 N N . LYS A 1 112 ? -16.717 -1.088 19.564 1.00 97.12 112 LYS A N 1
ATOM 907 C CA . LYS A 1 112 ? -17.709 -1.173 18.481 1.00 97.12 112 LYS A CA 1
ATOM 908 C C . LYS A 1 112 ? -17.896 -2.594 17.933 1.00 97.12 112 LYS A C 1
ATOM 910 O O . LYS A 1 112 ? -18.738 -2.791 17.059 1.00 97.12 112 LYS A O 1
ATOM 915 N N . GLY A 1 113 ? -17.157 -3.578 18.449 1.00 97.31 113 GLY A N 1
ATOM 916 C CA . GLY A 1 113 ? -17.295 -4.991 18.094 1.00 97.31 113 GLY A CA 1
ATOM 917 C C . GLY A 1 113 ? -16.430 -5.457 16.920 1.00 97.31 113 GLY A C 1
ATOM 918 O O . GLY A 1 113 ? -16.652 -6.554 16.406 1.00 97.31 113 GLY A O 1
ATOM 919 N N . TYR A 1 114 ? -15.443 -4.668 16.485 1.00 97.69 114 TYR A N 1
ATOM 920 C CA . TYR A 1 114 ? -14.493 -5.096 15.456 1.00 97.69 114 TYR A CA 1
ATOM 921 C C . TYR A 1 114 ? -13.323 -5.872 16.071 1.00 97.69 114 TYR A C 1
ATOM 923 O O . TYR A 1 114 ? -12.789 -5.494 17.109 1.00 97.69 114 TYR A O 1
ATOM 931 N N . SER A 1 115 ? -12.903 -6.959 15.417 1.00 96.25 115 SER A N 1
ATOM 932 C CA . SER A 1 115 ? -11.850 -7.857 15.924 1.00 96.25 115 SER A CA 1
ATOM 933 C C . SER A 1 115 ? -10.586 -7.901 15.060 1.00 96.25 115 SER A C 1
ATOM 935 O O . SER A 1 115 ? -9.495 -8.152 15.567 1.00 96.25 115 SER A O 1
ATOM 937 N N . LYS A 1 116 ? -10.701 -7.638 13.754 1.00 97.88 116 LYS A N 1
ATOM 938 C CA . LYS A 1 116 ? -9.584 -7.648 12.795 1.00 97.88 116 LYS A CA 1
ATOM 939 C C . LYS A 1 116 ? -8.887 -6.290 12.759 1.00 97.88 116 LYS A C 1
ATOM 941 O O . LYS A 1 116 ? -9.000 -5.555 11.782 1.00 97.88 116 LYS A O 1
ATOM 946 N N . ILE A 1 117 ? -8.209 -5.952 13.852 1.00 98.44 117 ILE A N 1
ATOM 947 C CA . ILE A 1 117 ? -7.548 -4.657 14.039 1.00 98.44 117 ILE A CA 1
ATOM 948 C C . ILE A 1 117 ? -6.036 -4.872 14.133 1.00 98.44 117 ILE A C 1
ATOM 950 O O . ILE A 1 117 ? -5.557 -5.630 14.977 1.00 98.44 117 ILE A O 1
ATOM 954 N N . LEU A 1 118 ? -5.287 -4.198 13.267 1.00 97.75 118 LEU A N 1
ATOM 955 C CA . LEU A 1 118 ? -3.834 -4.271 13.146 1.00 97.75 118 LEU A CA 1
ATOM 956 C C . LEU A 1 118 ? -3.229 -2.897 13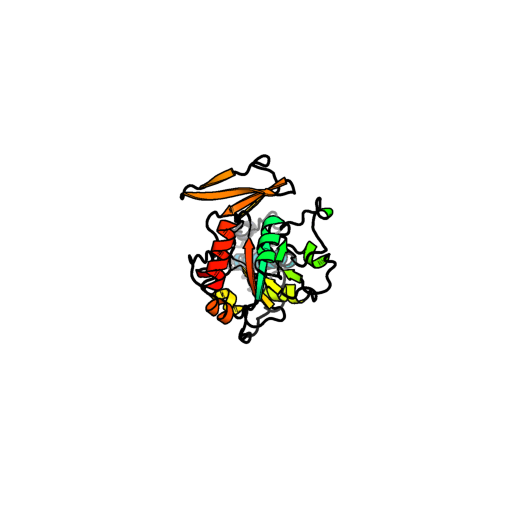.435 1.00 97.75 118 LEU A C 1
ATOM 958 O O . LEU A 1 118 ? -3.825 -1.872 13.115 1.00 97.75 118 LEU A O 1
ATOM 962 N N . TYR A 1 119 ? -2.029 -2.862 14.008 1.00 96.56 119 TYR A N 1
ATOM 963 C CA . TYR A 1 119 ? -1.278 -1.612 14.100 1.00 96.56 119 TYR A CA 1
ATOM 964 C C . TYR A 1 119 ? -0.551 -1.332 12.790 1.00 96.56 119 TYR A C 1
ATOM 966 O O . TYR A 1 119 ? -0.014 -2.252 12.164 1.00 96.56 119 TYR A O 1
ATOM 974 N N . ARG A 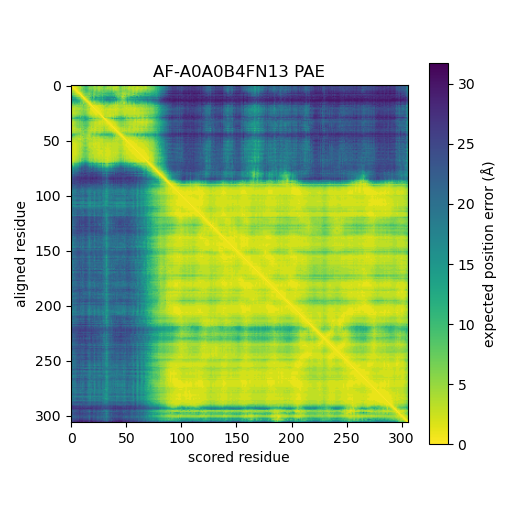1 120 ? -0.515 -0.057 12.399 1.00 93.69 120 ARG A N 1
ATOM 975 C CA . ARG A 1 120 ? 0.306 0.417 11.289 1.00 93.69 120 ARG A CA 1
ATOM 976 C C . ARG A 1 120 ? 1.767 0.044 11.545 1.00 93.69 120 ARG A C 1
ATOM 978 O O . ARG A 1 120 ? 2.249 0.081 12.674 1.00 93.69 120 ARG A O 1
ATOM 985 N N . SER A 1 121 ? 2.452 -0.335 10.477 1.00 91.00 121 SER A N 1
ATOM 986 C CA . SER A 1 121 ? 3.859 -0.714 10.498 1.00 91.00 121 SER A CA 1
ATOM 987 C C . SER A 1 121 ? 4.681 0.285 9.687 1.00 91.00 121 SER A C 1
ATOM 989 O O . SER A 1 121 ? 4.119 0.997 8.857 1.00 91.00 121 SER A O 1
ATOM 991 N N . TYR A 1 122 ? 5.995 0.341 9.908 1.00 89.88 12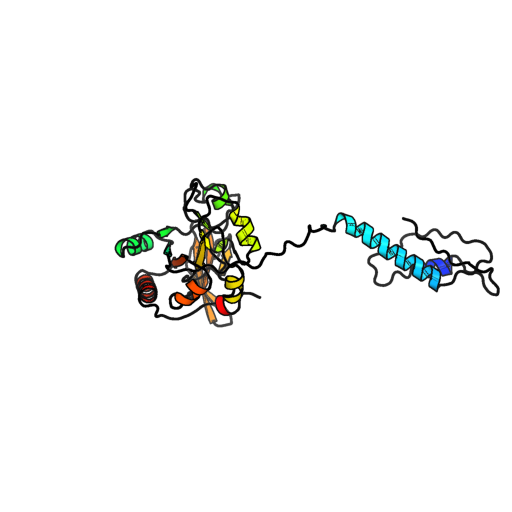2 TYR A N 1
ATOM 992 C CA . TYR A 1 122 ? 6.874 1.209 9.126 1.00 89.88 122 TYR A CA 1
ATOM 993 C C . TYR A 1 122 ? 7.076 0.670 7.717 1.00 89.88 122 TYR A C 1
ATOM 995 O O . TYR A 1 122 ? 7.370 -0.504 7.489 1.00 89.88 122 TYR A O 1
ATOM 1003 N N . ASP A 1 123 ? 6.978 1.574 6.765 1.00 88.56 123 ASP A N 1
ATOM 1004 C CA . ASP A 1 123 ? 6.996 1.268 5.341 1.00 88.56 123 ASP A CA 1
ATOM 1005 C C . ASP A 1 123 ? 8.395 1.036 4.794 1.00 88.56 123 ASP A C 1
ATOM 1007 O O . ASP A 1 123 ? 8.571 0.300 3.824 1.00 88.56 123 ASP A O 1
ATOM 1011 N N . ILE A 1 124 ? 9.396 1.626 5.443 1.00 90.00 124 ILE A N 1
ATOM 1012 C CA . ILE A 1 124 ? 10.799 1.483 5.076 1.00 90.00 124 ILE A CA 1
ATOM 1013 C C . ILE A 1 124 ? 11.522 0.730 6.187 1.00 90.00 124 ILE A C 1
ATOM 1015 O O . ILE A 1 124 ? 11.507 1.130 7.351 1.00 90.00 124 ILE A O 1
ATOM 1019 N N . ALA A 1 125 ? 12.169 -0.372 5.809 1.00 91.25 125 ALA A N 1
ATOM 1020 C CA . ALA A 1 125 ? 13.078 -1.123 6.664 1.00 91.25 125 ALA A CA 1
ATOM 1021 C C . ALA A 1 125 ? 14.518 -0.689 6.380 1.00 91.25 125 ALA A C 1
ATOM 1023 O O . ALA A 1 125 ? 15.243 -1.336 5.623 1.00 91.25 125 ALA A O 1
ATOM 1024 N N . ARG A 1 126 ? 14.916 0.441 6.968 1.00 90.00 126 ARG A N 1
ATOM 1025 C CA . ARG A 1 126 ? 16.281 0.958 6.870 1.00 90.00 126 ARG A CA 1
ATOM 1026 C C . ARG A 1 126 ? 17.244 0.049 7.633 1.00 90.00 126 ARG A C 1
ATOM 1028 O O . ARG A 1 126 ? 16.959 -0.346 8.760 1.00 90.00 126 ARG A O 1
ATOM 1035 N N . GLU A 1 127 ? 18.402 -0.247 7.043 1.00 89.25 127 GLU A N 1
ATOM 1036 C CA . GLU A 1 127 ? 19.388 -1.186 7.605 1.00 89.25 127 GLU A CA 1
ATOM 1037 C C . GLU A 1 127 ? 19.812 -0.829 9.041 1.00 89.25 127 GLU A C 1
ATOM 1039 O O . GLU A 1 127 ? 19.853 -1.695 9.911 1.00 89.25 127 GLU A O 1
ATOM 1044 N N . GLY A 1 128 ? 20.036 0.458 9.323 1.00 89.69 128 GLY A N 1
ATOM 1045 C CA . GLY A 1 128 ? 20.400 0.935 10.664 1.00 89.69 128 GLY A CA 1
ATOM 1046 C C . GLY A 1 128 ? 19.272 0.880 11.704 1.00 89.69 128 GLY A C 1
ATOM 1047 O O . GLY A 1 128 ? 19.498 1.215 12.862 1.00 89.69 128 GLY A O 1
ATOM 1048 N N . GLU A 1 129 ? 18.058 0.496 11.308 1.00 90.06 129 GLU A N 1
ATOM 1049 C CA . GLU A 1 129 ? 16.850 0.567 12.138 1.00 90.06 129 GLU A CA 1
ATOM 1050 C C . GLU A 1 129 ? 16.002 -0.705 12.075 1.00 90.06 129 GLU A C 1
ATOM 1052 O O . GLU A 1 129 ? 14.848 -0.708 12.507 1.00 90.06 129 GLU A O 1
ATOM 1057 N N . LEU A 1 130 ? 16.563 -1.805 11.566 1.00 92.44 130 LEU A N 1
ATOM 1058 C CA . LEU A 1 130 ? 15.855 -3.080 11.448 1.00 92.44 130 LEU A CA 1
ATOM 1059 C C . LEU A 1 130 ? 15.324 -3.584 12.795 1.00 92.44 130 LEU A C 1
ATOM 1061 O O . LEU A 1 130 ? 14.213 -4.097 12.851 1.00 92.44 130 LEU A O 1
ATOM 1065 N N . GLU A 1 131 ? 16.057 -3.353 13.886 1.00 90.62 131 GLU A N 1
ATOM 1066 C CA . GLU A 1 131 ? 15.642 -3.718 15.252 1.00 90.62 131 GLU A CA 1
ATOM 1067 C C . GLU A 1 131 ? 14.371 -2.984 15.718 1.00 90.62 131 GLU A C 1
ATOM 1069 O O . GLU A 1 131 ? 13.675 -3.444 16.621 1.00 90.62 131 GLU A O 1
ATOM 1074 N N . LYS A 1 132 ? 14.040 -1.839 15.103 1.00 90.44 132 LYS A N 1
ATOM 1075 C CA . LYS A 1 132 ? 12.815 -1.078 15.396 1.00 90.44 132 LYS A CA 1
ATOM 1076 C C . LYS A 1 132 ? 11.603 -1.601 14.611 1.00 90.44 132 LYS A C 1
ATOM 1078 O O . LYS A 1 132 ? 10.477 -1.170 14.856 1.00 90.44 132 LYS A O 1
ATOM 1083 N N . GLN A 1 133 ? 11.811 -2.502 13.650 1.00 91.25 133 GLN A N 1
ATOM 1084 C CA . GLN A 1 133 ? 10.751 -3.088 12.834 1.00 91.25 133 GLN A CA 1
ATOM 1085 C C . GLN A 1 133 ? 10.093 -4.245 13.591 1.00 91.25 133 GLN A C 1
ATOM 1087 O O . GLN A 1 133 ? 10.759 -5.189 14.016 1.00 91.25 133 GLN A O 1
ATOM 1092 N N . SER A 1 134 ? 8.765 -4.227 13.714 1.00 90.75 134 SER A N 1
ATOM 1093 C CA . SER A 1 134 ? 8.052 -5.355 14.316 1.00 90.75 134 SER A CA 1
ATOM 1094 C C . SER A 1 134 ? 8.072 -6.570 13.387 1.00 90.75 134 SER A C 1
ATOM 1096 O O . SER A 1 134 ? 7.574 -6.516 12.262 1.00 90.75 134 SER A O 1
ATOM 1098 N N . THR A 1 135 ? 8.614 -7.684 13.877 1.00 93.44 135 THR A N 1
ATOM 1099 C CA . THR A 1 135 ? 8.605 -8.988 13.189 1.00 93.44 135 THR A CA 1
ATOM 1100 C C . THR A 1 135 ? 7.576 -9.959 13.765 1.00 93.44 135 THR A C 1
ATOM 1102 O O . THR A 1 135 ? 7.447 -11.077 13.281 1.00 93.44 135 THR A O 1
ATOM 1105 N N . ASN A 1 136 ? 6.799 -9.539 14.766 1.00 94.19 136 ASN A N 1
ATOM 1106 C CA . ASN A 1 136 ? 5.693 -10.311 15.332 1.00 94.19 136 ASN A CA 1
ATOM 1107 C C . ASN A 1 136 ? 4.358 -9.571 15.135 1.00 94.19 136 ASN A C 1
ATOM 1109 O O . ASN A 1 136 ? 3.602 -9.334 16.075 1.00 94.19 136 ASN A O 1
ATOM 1113 N N . SER A 1 137 ? 4.111 -9.137 13.901 1.00 94.12 137 SER A N 1
ATOM 1114 C CA . SER A 1 137 ? 2.879 -8.471 13.479 1.00 94.12 137 SER A CA 1
ATOM 1115 C C . SER A 1 137 ? 2.258 -9.231 12.314 1.00 94.12 137 SER A C 1
ATOM 1117 O O . SER A 1 137 ? 2.977 -9.698 11.429 1.00 94.12 137 SER A O 1
ATOM 1119 N N . LEU A 1 138 ? 0.924 -9.294 12.287 1.00 96.81 138 LEU A N 1
ATOM 1120 C CA . LEU A 1 138 ? 0.160 -9.822 11.153 1.00 96.81 138 LEU A CA 1
ATOM 1121 C C . LEU A 1 138 ? 0.069 -8.831 9.980 1.00 96.81 138 LEU A C 1
ATOM 1123 O O . LEU A 1 138 ? -0.448 -9.192 8.929 1.00 96.81 138 LEU A O 1
ATOM 1127 N N . LEU A 1 139 ? 0.577 -7.604 10.128 1.00 97.56 139 LEU A N 1
ATOM 1128 C CA . LEU A 1 139 ? 0.745 -6.651 9.031 1.00 97.56 139 LEU A CA 1
ATOM 1129 C C . LEU A 1 139 ? 2.225 -6.554 8.652 1.00 97.56 139 LEU A C 1
ATOM 1131 O O . LEU A 1 139 ? 3.040 -6.149 9.481 1.00 97.56 139 LEU A O 1
ATOM 1135 N N . ALA A 1 140 ? 2.557 -6.853 7.396 1.00 97.19 140 ALA A N 1
ATOM 1136 C CA . ALA A 1 140 ? 3.883 -6.609 6.833 1.00 97.19 140 ALA A CA 1
ATOM 1137 C C . ALA A 1 140 ? 3.823 -5.487 5.790 1.00 97.19 140 ALA A C 1
ATOM 1139 O O . ALA A 1 140 ? 3.178 -5.627 4.749 1.00 97.19 140 ALA A O 1
ATOM 1140 N N . ALA A 1 141 ? 4.507 -4.377 6.066 1.00 95.44 141 ALA A N 1
ATOM 1141 C CA . ALA A 1 141 ? 4.563 -3.203 5.197 1.00 95.44 141 ALA A CA 1
ATOM 1142 C C . ALA A 1 141 ? 5.741 -3.202 4.218 1.00 95.44 141 ALA A C 1
ATOM 1144 O O . ALA A 1 141 ? 5.734 -2.459 3.239 1.00 95.44 141 ALA A O 1
ATOM 1145 N N . ASN A 1 142 ? 6.735 -4.058 4.449 1.00 95.25 142 ASN A N 1
ATOM 1146 C CA . ASN A 1 142 ? 7.932 -4.162 3.624 1.00 95.25 142 ASN A CA 1
ATOM 1147 C C . ASN A 1 142 ? 8.444 -5.611 3.557 1.00 95.25 142 ASN A C 1
ATOM 1149 O O . ASN A 1 142 ? 8.034 -6.475 4.335 1.00 95.25 142 ASN A O 1
ATOM 1153 N N . LEU A 1 143 ? 9.362 -5.884 2.625 1.00 94.75 143 LEU A N 1
ATOM 1154 C CA . LEU A 1 143 ? 9.875 -7.237 2.392 1.00 94.75 143 LEU A CA 1
ATOM 1155 C C . LEU A 1 143 ? 10.647 -7.803 3.595 1.00 94.75 143 LEU A C 1
ATOM 1157 O O . LEU A 1 143 ? 10.568 -9.002 3.853 1.00 94.75 143 LEU A O 1
ATOM 1161 N N . TYR A 1 144 ? 11.351 -6.966 4.364 1.00 95.81 144 TYR A N 1
ATOM 1162 C CA . TYR A 1 144 ? 12.047 -7.415 5.573 1.00 95.81 144 TYR A CA 1
ATOM 1163 C C . TYR A 1 144 ? 11.062 -8.026 6.578 1.00 95.81 144 TYR A C 1
ATOM 1165 O O . TYR A 1 144 ? 11.285 -9.134 7.065 1.00 95.81 144 TYR A O 1
ATOM 1173 N N . GLN A 1 145 ? 9.927 -7.363 6.805 1.00 96.12 145 GLN A N 1
ATOM 1174 C CA . GLN A 1 145 ? 8.871 -7.850 7.694 1.00 96.12 145 GLN A CA 1
ATOM 1175 C C . GLN A 1 145 ? 8.184 -9.118 7.189 1.00 96.12 145 GLN A C 1
ATOM 1177 O O . GLN A 1 145 ? 7.685 -9.881 8.007 1.00 96.12 145 GLN A O 1
ATOM 1182 N N . ILE A 1 146 ? 8.165 -9.368 5.876 1.00 95.88 146 ILE A N 1
ATOM 1183 C CA . ILE A 1 146 ? 7.684 -10.636 5.301 1.00 95.88 146 ILE A CA 1
ATOM 1184 C C . ILE A 1 146 ? 8.688 -11.761 5.570 1.00 95.88 146 ILE A C 1
ATOM 1186 O O . ILE A 1 146 ? 8.305 -12.848 6.002 1.00 95.88 146 ILE A O 1
ATOM 1190 N N . LEU A 1 147 ? 9.974 -11.507 5.309 1.00 95.00 147 LEU A N 1
ATOM 1191 C CA . LEU A 1 147 ? 11.040 -12.511 5.377 1.00 95.00 147 LEU A CA 1
ATOM 1192 C C . LEU A 1 147 ? 11.429 -12.887 6.808 1.00 95.00 147 LEU A C 1
ATOM 1194 O O . LEU A 1 147 ? 11.856 -14.013 7.052 1.00 95.00 147 LEU A O 1
ATOM 1198 N N . LYS A 1 148 ? 11.340 -11.935 7.738 1.00 95.81 148 LYS A N 1
ATOM 1199 C CA . LYS A 1 148 ? 11.733 -12.109 9.142 1.00 95.81 148 LYS A CA 1
ATOM 1200 C C . LYS A 1 148 ? 10.548 -12.274 10.085 1.00 95.81 148 LYS A C 1
ATOM 1202 O O . LYS A 1 148 ? 10.767 -12.319 11.291 1.00 95.81 148 LYS A O 1
ATOM 1207 N N . ASN A 1 149 ? 9.321 -12.361 9.565 1.00 96.56 149 ASN A N 1
ATOM 1208 C CA . ASN A 1 149 ? 8.151 -12.519 10.417 1.00 96.56 149 ASN A CA 1
ATOM 1209 C C . ASN A 1 149 ? 8.216 -13.820 11.226 1.00 96.56 149 ASN A C 1
ATOM 1211 O O . ASN A 1 149 ? 8.588 -14.870 10.706 1.00 96.56 149 ASN A O 1
ATOM 1215 N N . GLN A 1 150 ? 7.798 -13.748 12.483 1.00 95.75 150 GLN A N 1
ATOM 1216 C CA . GLN A 1 150 ? 7.672 -14.898 13.375 1.00 95.75 150 GLN A CA 1
ATOM 1217 C C . GLN A 1 150 ? 6.364 -15.663 13.132 1.00 95.75 150 GLN A C 1
ATOM 1219 O O . GLN A 1 150 ? 6.268 -16.845 13.462 1.00 95.75 150 GLN A O 1
ATOM 1224 N N . ASN A 1 151 ? 5.360 -15.009 12.537 1.00 95.50 151 ASN A N 1
ATOM 1225 C CA . ASN A 1 151 ? 4.087 -15.631 12.198 1.00 95.50 151 ASN A CA 1
ATOM 1226 C C . ASN A 1 151 ? 4.244 -16.504 10.948 1.00 95.50 151 ASN A C 1
ATOM 1228 O O . ASN A 1 151 ? 4.658 -16.040 9.886 1.00 95.50 151 ASN A O 1
ATOM 1232 N N . SER A 1 152 ? 3.876 -17.778 11.071 1.00 92.75 152 SER A N 1
ATOM 1233 C CA . SER A 1 152 ? 3.940 -18.760 9.983 1.00 92.75 152 SER A CA 1
ATOM 1234 C C . SER A 1 152 ? 2.711 -18.753 9.065 1.00 92.75 152 SER A C 1
ATOM 1236 O O . SER A 1 152 ? 2.718 -19.431 8.040 1.00 92.75 152 SER A O 1
ATOM 1238 N N . SER A 1 153 ? 1.657 -18.014 9.425 1.00 94.50 153 SER A N 1
ATOM 1239 C CA . SER A 1 153 ? 0.389 -17.899 8.690 1.00 94.50 153 SER A CA 1
ATOM 1240 C C . SER A 1 153 ? -0.337 -16.599 9.057 1.00 94.50 153 SER A C 1
ATOM 1242 O O . SER A 1 153 ? 0.061 -15.908 9.998 1.00 94.50 153 SER A O 1
ATOM 1244 N N . GLY A 1 154 ? -1.388 -16.255 8.312 1.00 94.00 154 GLY A N 1
ATOM 1245 C CA . GLY A 1 154 ? -2.239 -15.093 8.580 1.00 94.00 154 GLY A CA 1
ATOM 1246 C C . GLY A 1 154 ? -1.643 -13.728 8.226 1.00 94.00 154 GLY A C 1
ATOM 1247 O O . GLY A 1 154 ? -2.231 -12.709 8.591 1.00 94.00 154 GLY A O 1
ATOM 1248 N N . LEU A 1 155 ? -0.495 -13.669 7.540 1.00 97.19 155 LEU A N 1
ATOM 1249 C CA . LEU A 1 155 ? 0.173 -12.402 7.249 1.00 97.19 155 LEU A CA 1
ATOM 1250 C C . LEU A 1 155 ? -0.560 -11.634 6.139 1.00 97.19 155 LEU A C 1
ATOM 1252 O O . LEU A 1 155 ? -0.830 -12.165 5.055 1.00 97.19 155 LEU A O 1
ATOM 1256 N N . LEU A 1 156 ? -0.839 -10.360 6.411 1.00 98.00 156 LEU A N 1
ATOM 1257 C CA . LEU A 1 156 ? -1.393 -9.386 5.480 1.00 98.00 156 LEU A CA 1
ATOM 1258 C C . LEU A 1 156 ? -0.260 -8.510 4.935 1.00 98.00 156 LEU A C 1
ATOM 1260 O O . LEU A 1 156 ? 0.387 -7.767 5.677 1.00 98.00 156 LEU A O 1
ATOM 1264 N N . GLY A 1 157 ? -0.038 -8.572 3.624 1.00 97.31 157 GLY A N 1
ATOM 1265 C CA . GLY A 1 157 ? 0.844 -7.653 2.910 1.00 97.31 157 GLY A CA 1
ATOM 1266 C C . GLY A 1 157 ? 0.163 -6.300 2.707 1.00 97.31 157 GLY A C 1
ATOM 1267 O O . GLY A 1 157 ? -0.868 -6.220 2.031 1.00 97.31 157 GLY A O 1
ATOM 1268 N N . ASN A 1 158 ? 0.719 -5.247 3.305 1.00 96.94 158 ASN A N 1
ATOM 1269 C CA . ASN A 1 158 ? 0.189 -3.885 3.232 1.00 96.94 158 ASN A CA 1
ATOM 1270 C C . ASN A 1 158 ? 0.252 -3.329 1.796 1.00 96.94 158 ASN A C 1
ATOM 1272 O O . ASN A 1 158 ? 1.042 -3.782 0.964 1.00 96.94 158 ASN A O 1
ATOM 1276 N N . TRP A 1 159 ? -0.547 -2.299 1.524 1.00 95.19 159 TRP A N 1
ATOM 1277 C CA . TRP A 1 159 ? -0.570 -1.598 0.242 1.00 95.19 159 TRP A CA 1
ATOM 1278 C C . TRP A 1 159 ? 0.777 -0.955 -0.137 1.00 95.19 159 TRP A C 1
ATOM 1280 O O . TRP A 1 159 ? 1.058 -0.802 -1.325 1.00 95.19 159 TRP A O 1
ATOM 1290 N N . ASN A 1 160 ? 1.645 -0.660 0.837 1.00 94.94 160 ASN A N 1
ATOM 1291 C CA . ASN A 1 160 ? 2.998 -0.138 0.623 1.00 94.94 160 ASN A CA 1
ATOM 1292 C C . ASN A 1 160 ? 3.927 -1.089 -0.159 1.00 94.94 160 ASN A C 1
ATOM 1294 O O . ASN A 1 160 ? 4.904 -0.649 -0.759 1.00 94.94 160 ASN A O 1
ATOM 1298 N N . LEU A 1 161 ? 3.597 -2.384 -0.252 1.00 94.81 161 LEU A N 1
ATOM 1299 C CA . LEU A 1 161 ? 4.290 -3.322 -1.149 1.00 94.81 161 LEU A CA 1
ATOM 1300 C C . LEU A 1 161 ? 4.080 -2.995 -2.643 1.00 94.81 161 LEU A C 1
ATOM 1302 O O . LEU A 1 161 ? 4.698 -3.622 -3.502 1.00 94.81 161 LEU A O 1
ATOM 1306 N N . ASN A 1 162 ? 3.194 -2.040 -2.948 1.00 93.94 162 ASN A N 1
ATOM 1307 C CA . ASN A 1 162 ? 2.897 -1.500 -4.271 1.00 93.94 162 ASN A CA 1
ATOM 1308 C C . ASN A 1 162 ? 2.591 -2.578 -5.329 1.00 93.94 162 ASN A C 1
ATOM 1310 O O . ASN A 1 162 ? 3.147 -2.609 -6.4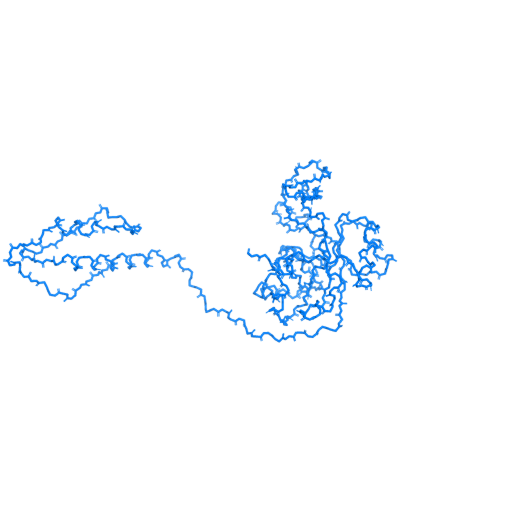31 1.00 93.94 162 ASN A O 1
ATOM 1314 N N . ILE A 1 163 ? 1.679 -3.493 -4.992 1.00 94.88 163 ILE A N 1
ATOM 1315 C CA . ILE A 1 163 ? 1.266 -4.583 -5.881 1.00 94.88 163 ILE A CA 1
ATOM 1316 C C . ILE A 1 163 ? 0.329 -4.020 -6.960 1.00 94.88 163 ILE A C 1
ATOM 1318 O O . ILE A 1 163 ? -0.881 -3.907 -6.767 1.00 94.88 163 ILE A O 1
ATOM 1322 N N . SER A 1 164 ? 0.907 -3.643 -8.102 1.00 92.38 164 SER A N 1
ATOM 1323 C CA . SER A 1 164 ? 0.231 -2.935 -9.203 1.00 92.38 164 SER A CA 1
ATOM 1324 C C . SER A 1 164 ? -0.031 -3.793 -10.448 1.00 92.38 164 SER A C 1
ATOM 1326 O O . SER A 1 164 ? -0.549 -3.307 -11.454 1.00 92.38 164 SER A O 1
ATOM 1328 N N . ASN A 1 165 ? 0.361 -5.068 -10.423 1.00 89.31 165 ASN A N 1
ATOM 1329 C CA . ASN A 1 165 ? 0.148 -6.003 -11.521 1.00 89.31 165 ASN A CA 1
ATOM 1330 C C . ASN A 1 165 ? 0.214 -7.462 -11.038 1.00 89.31 165 ASN A C 1
ATOM 1332 O O . ASN A 1 165 ? 0.665 -7.766 -9.931 1.00 89.31 165 ASN A O 1
ATOM 1336 N N . LEU A 1 166 ? -0.216 -8.374 -11.908 1.00 88.00 166 LEU A N 1
ATOM 1337 C CA . LEU A 1 166 ? -0.273 -9.800 -11.608 1.00 88.00 166 LEU A CA 1
ATOM 1338 C C . LEU A 1 166 ? 1.115 -10.451 -11.453 1.00 88.00 166 LEU A C 1
ATOM 1340 O O . LEU A 1 166 ? 1.242 -11.394 -10.680 1.00 88.00 166 LEU A O 1
ATOM 1344 N N . TYR A 1 167 ? 2.164 -9.947 -12.109 1.00 87.69 167 TYR A N 1
ATOM 1345 C CA . TYR A 1 167 ? 3.526 -10.474 -11.939 1.00 87.69 167 TYR A CA 1
ATOM 1346 C C . TYR A 1 167 ? 4.040 -10.240 -10.516 1.00 87.69 167 TYR A C 1
ATOM 1348 O O . TYR A 1 167 ? 4.531 -11.174 -9.883 1.00 87.69 167 TYR A O 1
ATOM 1356 N N . SER A 1 168 ? 3.868 -9.024 -9.986 1.00 90.44 168 SER A N 1
ATOM 1357 C CA . SER A 1 168 ? 4.211 -8.696 -8.597 1.00 90.44 168 SER A CA 1
ATOM 1358 C C . SER A 1 168 ? 3.424 -9.562 -7.616 1.00 90.44 168 SER A C 1
ATOM 1360 O O . SER A 1 168 ? 3.995 -10.090 -6.664 1.00 90.44 168 SER A O 1
ATOM 1362 N N . PHE A 1 169 ? 2.133 -9.775 -7.889 1.00 91.00 169 PHE A N 1
ATOM 1363 C CA . PHE A 1 169 ? 1.299 -10.662 -7.083 1.00 91.00 169 PHE A CA 1
ATOM 1364 C C . PHE A 1 169 ? 1.859 -12.096 -7.078 1.00 91.00 169 PHE A C 1
ATOM 1366 O O . PHE A 1 169 ? 2.116 -12.646 -6.011 1.00 91.00 169 PHE A O 1
ATOM 1373 N N . LYS A 1 170 ? 2.132 -12.675 -8.260 1.00 87.88 170 LYS A N 1
ATOM 1374 C CA . LYS A 1 170 ? 2.715 -14.022 -8.424 1.00 87.88 170 LYS A CA 1
ATOM 1375 C C . LYS A 1 170 ? 4.072 -14.185 -7.748 1.00 87.88 170 LYS A C 1
ATOM 1377 O O . LYS A 1 170 ? 4.325 -15.232 -7.160 1.00 87.88 170 LYS A O 1
ATOM 1382 N N . CYS A 1 171 ? 4.914 -13.157 -7.787 1.00 90.69 171 CYS A N 1
ATOM 1383 C CA . CYS A 1 171 ? 6.193 -13.153 -7.083 1.00 90.69 171 CYS A CA 1
ATOM 1384 C C . CYS A 1 171 ? 6.003 -13.341 -5.568 1.00 90.69 171 CYS A C 1
ATOM 1386 O O . CYS A 1 171 ? 6.727 -14.112 -4.944 1.00 90.69 171 CYS A O 1
ATOM 1388 N N . LEU A 1 172 ? 4.986 -12.703 -4.982 1.00 93.25 172 LEU A N 1
ATOM 1389 C CA . LEU A 1 172 ? 4.692 -12.802 -3.551 1.00 93.25 172 LEU A CA 1
ATOM 1390 C C . LEU A 1 172 ? 3.921 -14.076 -3.167 1.00 93.25 172 LEU A C 1
ATOM 1392 O O . LEU A 1 172 ? 3.972 -14.474 -2.005 1.00 93.25 172 LEU A O 1
ATOM 1396 N N . GLU A 1 173 ? 3.277 -14.774 -4.113 1.00 86.75 173 GLU A N 1
ATOM 1397 C CA . GLU A 1 173 ? 2.574 -16.039 -3.824 1.00 86.75 173 GLU A CA 1
ATOM 1398 C C . GLU A 1 173 ? 3.511 -17.158 -3.323 1.00 86.75 173 GLU A C 1
ATOM 1400 O O . GLU A 1 173 ? 3.036 -18.142 -2.739 1.00 86.75 173 GLU A O 1
ATOM 1405 N N . CYS A 1 174 ? 4.827 -17.021 -3.545 1.00 89.00 174 CYS A N 1
ATOM 1406 C CA . CYS A 1 174 ? 5.832 -17.975 -3.079 1.00 89.00 174 CYS A CA 1
ATOM 1407 C C . CYS A 1 174 ? 6.003 -17.989 -1.552 1.00 89.00 174 CYS A C 1
ATOM 1409 O O . CYS A 1 174 ? 6.525 -18.967 -1.022 1.00 89.00 174 CYS A O 1
ATOM 1411 N N . PHE A 1 175 ? 5.533 -16.954 -0.849 1.00 93.62 175 PHE A N 1
ATOM 1412 C CA . PHE A 1 175 ? 5.566 -16.880 0.608 1.00 93.62 175 PHE A CA 1
ATOM 1413 C C . PHE A 1 175 ? 4.289 -17.502 1.193 1.00 93.62 175 PHE A C 1
ATOM 1415 O O . PHE A 1 175 ? 3.229 -16.874 1.139 1.00 93.62 175 PHE A O 1
ATOM 1422 N N . PRO A 1 176 ? 4.341 -18.730 1.746 1.00 89.38 176 PRO A N 1
ATOM 1423 C CA . PRO A 1 176 ? 3.148 -19.417 2.241 1.00 89.38 176 PRO A CA 1
ATOM 1424 C C . PRO A 1 176 ? 2.500 -18.719 3.443 1.00 89.38 176 PRO A C 1
ATOM 1426 O O . PRO A 1 176 ? 1.305 -18.891 3.652 1.00 89.38 176 PRO A O 1
ATOM 1429 N N . GLN A 1 177 ? 3.262 -17.928 4.204 1.00 94.81 177 GLN A N 1
ATOM 1430 C CA . GLN A 1 177 ? 2.750 -17.170 5.343 1.00 94.81 177 GLN A CA 1
ATOM 1431 C C . GLN A 1 177 ? 1.878 -15.972 4.933 1.00 94.81 177 GLN A C 1
ATOM 1433 O O . GLN A 1 177 ? 1.067 -15.519 5.739 1.00 94.81 177 GLN A O 1
ATOM 1438 N N . LEU A 1 178 ? 2.043 -15.455 3.703 1.00 96.00 178 LEU A N 1
ATOM 1439 C CA . LEU A 1 178 ? 1.197 -14.395 3.150 1.00 96.00 178 LEU A CA 1
ATOM 1440 C C . LEU A 1 178 ? -0.128 -15.002 2.697 1.00 96.00 178 LEU A C 1
ATOM 1442 O O . LEU A 1 178 ? -0.164 -15.767 1.733 1.00 96.00 178 LEU A O 1
ATOM 1446 N N . GLU A 1 179 ? -1.212 -14.624 3.369 1.00 96.94 179 GLU A N 1
ATOM 1447 C CA . GLU A 1 179 ? -2.574 -15.064 3.041 1.00 96.94 179 GLU A CA 1
ATOM 1448 C C . GLU A 1 179 ? -3.368 -13.991 2.297 1.00 96.94 179 GLU A C 1
ATOM 1450 O O . GLU A 1 179 ? -4.230 -14.306 1.471 1.00 96.94 179 GLU A O 1
ATOM 1455 N N . ILE A 1 180 ? -3.074 -12.723 2.590 1.00 97.69 180 ILE A N 1
ATOM 1456 C CA . ILE A 1 180 ? -3.789 -11.561 2.069 1.00 97.69 180 ILE A CA 1
ATOM 1457 C C . ILE A 1 180 ? -2.769 -10.584 1.490 1.00 97.69 180 ILE A C 1
ATOM 1459 O O . ILE A 1 180 ? -1.793 -10.232 2.150 1.00 97.69 180 ILE A O 1
ATOM 1463 N N . LEU A 1 181 ? -3.006 -10.118 0.266 1.00 97.50 181 LEU A N 1
ATOM 1464 C CA . LEU A 1 181 ? -2.165 -9.130 -0.405 1.00 97.50 181 LEU A CA 1
ATOM 1465 C C . LEU A 1 181 ? -2.999 -7.924 -0.822 1.00 97.50 181 LEU A C 1
ATOM 1467 O O . LEU A 1 181 ? -3.990 -8.061 -1.544 1.00 97.50 181 LEU A O 1
ATOM 1471 N N . THR A 1 182 ? -2.581 -6.741 -0.380 1.00 97.81 182 THR A N 1
ATOM 1472 C CA . THR A 1 182 ? -3.270 -5.491 -0.708 1.00 97.81 182 THR A CA 1
ATOM 1473 C C . THR A 1 182 ? -2.797 -4.950 -2.045 1.00 97.81 182 THR A C 1
ATOM 1475 O O . THR A 1 182 ? -1.605 -4.735 -2.261 1.00 97.81 182 THR A O 1
ATOM 1478 N N . LEU A 1 183 ? -3.747 -4.725 -2.947 1.00 96.81 183 LEU A N 1
ATOM 1479 C CA . LEU A 1 183 ? -3.494 -4.098 -4.234 1.00 96.81 183 LEU A CA 1
ATOM 1480 C C . LEU A 1 183 ? -3.157 -2.616 -4.051 1.00 96.81 183 LEU A C 1
ATOM 1482 O O . LEU A 1 183 ? -3.671 -1.954 -3.150 1.00 96.81 183 LEU A O 1
ATOM 1486 N N . SER A 1 184 ? -2.288 -2.105 -4.920 1.00 95.56 184 SER A N 1
ATOM 1487 C CA . SER A 1 184 ? -1.806 -0.727 -4.834 1.00 95.56 184 SER A CA 1
ATOM 1488 C C . SER A 1 184 ? -2.938 0.302 -4.999 1.00 95.56 184 SER A C 1
ATOM 1490 O O . SER A 1 184 ? -3.747 0.152 -5.925 1.00 95.56 184 SER A O 1
ATOM 1492 N N . PRO A 1 185 ? -2.955 1.389 -4.193 1.00 93.81 185 PRO A N 1
ATOM 1493 C CA . PRO A 1 185 ? -3.866 2.520 -4.367 1.00 93.81 185 PRO A CA 1
ATOM 1494 C C . PRO A 1 185 ? -3.652 3.268 -5.693 1.00 93.81 185 PRO A C 1
ATOM 1496 O O . PRO A 1 185 ? -4.488 4.075 -6.082 1.00 93.81 185 PRO A O 1
ATOM 1499 N N . GLU A 1 186 ? -2.553 3.005 -6.406 1.00 91.25 186 GLU A N 1
ATOM 1500 C CA . GLU A 1 186 ? -2.204 3.622 -7.692 1.00 91.25 186 GLU A CA 1
ATOM 1501 C C . GLU A 1 186 ? -2.797 2.892 -8.908 1.00 91.25 186 GLU A C 1
ATOM 1503 O O . GLU A 1 186 ? -2.672 3.344 -10.050 1.00 91.25 186 GLU A O 1
ATOM 1508 N N . MET A 1 187 ? -3.441 1.745 -8.695 1.00 92.25 187 MET A N 1
ATOM 1509 C CA . MET A 1 187 ? -3.940 0.894 -9.769 1.00 92.25 187 MET A CA 1
ATOM 1510 C C . MET A 1 187 ? -5.408 1.183 -10.096 1.00 92.25 187 MET A C 1
ATOM 1512 O O . MET A 1 187 ? -6.241 1.206 -9.205 1.00 92.25 187 MET A O 1
ATOM 1516 N N . SER A 1 188 ? -5.771 1.314 -11.377 1.00 94.56 188 SER A N 1
ATOM 1517 C CA . SER A 1 188 ? -7.184 1.488 -11.750 1.00 94.56 188 SER A CA 1
ATOM 1518 C C . SER A 1 188 ? -8.013 0.221 -11.526 1.00 94.56 188 SER A C 1
ATOM 1520 O O . SER A 1 188 ? -7.495 -0.890 -11.670 1.00 94.56 188 SER A O 1
ATOM 1522 N N . PHE A 1 189 ? -9.320 0.360 -11.293 1.00 94.31 189 PHE A N 1
ATOM 1523 C CA . PHE A 1 189 ? -10.264 -0.760 -11.209 1.00 94.31 189 PHE A CA 1
ATOM 1524 C C . PHE A 1 189 ? -10.187 -1.677 -12.438 1.00 94.31 189 PHE A C 1
ATOM 1526 O O . PHE A 1 189 ? -10.201 -2.902 -12.311 1.00 94.31 189 PHE A O 1
ATOM 1533 N N . GLU A 1 190 ? -10.015 -1.110 -13.636 1.00 90.44 190 GLU A N 1
ATOM 1534 C CA . GLU A 1 190 ? -9.821 -1.900 -14.855 1.00 90.44 190 GLU A CA 1
ATOM 1535 C C . GLU A 1 190 ? -8.563 -2.774 -14.804 1.00 90.44 190 GLU A C 1
ATOM 1537 O O . GLU A 1 190 ? -8.593 -3.926 -15.244 1.00 90.44 190 GLU A O 1
ATOM 1542 N N . LYS A 1 191 ? -7.452 -2.246 -14.274 1.00 90.88 191 LYS A N 1
ATOM 1543 C CA . LYS A 1 191 ? -6.216 -3.013 -14.075 1.00 90.88 191 LYS A CA 1
ATOM 1544 C C . LYS A 1 191 ? -6.405 -4.072 -12.984 1.00 90.88 191 LYS A C 1
ATOM 1546 O O . LYS A 1 191 ? -5.987 -5.208 -13.197 1.00 90.88 191 LYS A O 1
ATOM 1551 N N . MET A 1 192 ? -7.104 -3.760 -11.887 1.00 92.69 192 MET A N 1
ATOM 1552 C CA . MET A 1 192 ? -7.411 -4.738 -10.830 1.00 92.69 192 MET A CA 1
ATOM 1553 C C . MET A 1 192 ? -8.189 -5.937 -11.378 1.00 92.69 192 MET A C 1
ATOM 1555 O O . MET A 1 192 ? -7.831 -7.085 -11.126 1.00 92.69 192 MET A O 1
ATOM 1559 N N . LYS A 1 193 ? -9.196 -5.680 -12.221 1.00 89.50 193 LYS A N 1
ATOM 1560 C CA . LYS A 1 193 ? -10.007 -6.722 -12.865 1.00 89.50 193 LYS A CA 1
ATOM 1561 C C . LYS A 1 193 ? -9.180 -7.684 -13.726 1.00 89.50 193 LYS A C 1
ATOM 1563 O O . LYS A 1 193 ? -9.564 -8.840 -13.887 1.00 89.50 193 LYS A O 1
ATOM 1568 N N . LYS A 1 194 ? -8.047 -7.226 -14.275 1.00 88.06 194 LYS A N 1
ATOM 1569 C CA . LYS A 1 194 ? -7.131 -8.032 -15.104 1.00 88.06 194 LYS A CA 1
ATOM 1570 C C . LYS A 1 194 ? -6.222 -8.959 -14.287 1.00 88.06 194 LYS A C 1
ATOM 1572 O O . LYS A 1 194 ? -5.594 -9.827 -14.884 1.00 88.06 194 LYS A O 1
ATOM 1577 N N . ILE A 1 195 ? -6.157 -8.812 -12.959 1.00 88.88 195 ILE A N 1
ATOM 1578 C CA . ILE A 1 195 ? -5.411 -9.733 -12.082 1.00 88.88 195 ILE A CA 1
ATOM 1579 C C . ILE A 1 195 ? -6.091 -11.112 -12.048 1.00 88.88 195 ILE A C 1
ATOM 1581 O O . ILE A 1 195 ? -5.410 -12.132 -12.090 1.00 88.88 195 ILE A O 1
ATOM 1585 N N . GLY A 1 196 ? -7.428 -11.145 -12.022 1.00 87.31 196 GLY A N 1
ATOM 1586 C CA . GLY A 1 196 ? -8.220 -12.377 -11.952 1.00 87.31 196 GLY A CA 1
ATOM 1587 C C . GLY A 1 196 ? -7.999 -13.184 -10.666 1.00 87.31 196 GLY A C 1
ATOM 1588 O O . GLY A 1 196 ? -7.560 -12.640 -9.655 1.00 87.31 196 GLY A O 1
ATOM 1589 N N . ALA A 1 197 ? -8.354 -14.470 -10.679 1.00 88.06 197 ALA A N 1
ATOM 1590 C CA . ALA A 1 197 ? -8.197 -15.395 -9.555 1.00 88.06 197 ALA A CA 1
ATOM 1591 C C . ALA A 1 197 ? -6.732 -15.605 -9.127 1.00 88.06 197 ALA A C 1
ATOM 1593 O O . ALA A 1 197 ? -5.827 -15.813 -9.937 1.00 88.06 197 ALA A O 1
ATOM 1594 N N . THR A 1 198 ? -6.508 -15.595 -7.818 1.00 88.81 198 THR A N 1
ATOM 1595 C CA . THR A 1 198 ? -5.178 -15.683 -7.203 1.00 88.81 198 THR A CA 1
ATOM 1596 C C . THR A 1 198 ? -5.166 -16.736 -6.104 1.00 88.81 198 THR A C 1
ATOM 1598 O O . THR A 1 198 ? -6.220 -17.126 -5.614 1.00 88.81 198 THR A O 1
ATOM 1601 N N . LYS A 1 199 ? -3.979 -17.222 -5.717 1.00 89.81 199 LYS A N 1
ATOM 1602 C CA . LYS A 1 199 ? -3.870 -18.180 -4.604 1.00 89.81 199 LYS A CA 1
ATOM 1603 C C . LYS A 1 199 ? -4.165 -17.499 -3.262 1.00 89.81 199 LYS A C 1
ATOM 1605 O O . LYS A 1 199 ? -4.899 -18.040 -2.443 1.00 89.81 199 LYS A O 1
ATOM 1610 N N . GLN A 1 200 ? -3.582 -16.325 -3.046 1.00 93.19 200 GLN A N 1
ATOM 1611 C CA . GLN A 1 200 ? -3.833 -15.469 -1.890 1.00 93.19 200 GLN A CA 1
ATOM 1612 C C . GLN A 1 200 ? -5.074 -14.605 -2.112 1.00 93.19 200 GLN A C 1
ATOM 1614 O O . GLN A 1 200 ? -5.390 -14.234 -3.248 1.00 93.19 200 GLN A O 1
ATOM 1619 N N . LYS A 1 201 ? -5.736 -14.223 -1.016 1.00 95.69 201 LYS A N 1
ATOM 1620 C CA . LYS A 1 201 ? -6.850 -13.273 -1.055 1.00 95.69 201 LYS A CA 1
ATOM 1621 C C . LYS A 1 201 ? -6.347 -11.902 -1.493 1.00 95.69 201 LYS A C 1
ATOM 1623 O O . LYS A 1 201 ? -5.298 -11.433 -1.046 1.00 95.69 201 LYS A O 1
ATOM 1628 N N . LYS A 1 202 ? -7.132 -11.236 -2.334 1.00 96.44 202 LYS A N 1
ATOM 1629 C CA . LYS A 1 202 ? -6.892 -9.841 -2.711 1.00 96.44 202 LYS A CA 1
ATOM 1630 C C . LYS A 1 202 ? -7.566 -8.926 -1.699 1.00 96.44 202 LYS A C 1
ATOM 1632 O O . LYS A 1 202 ? -8.745 -9.113 -1.387 1.00 96.44 202 LYS A O 1
ATOM 1637 N N . ALA A 1 203 ? -6.820 -7.931 -1.236 1.00 98.00 203 ALA A N 1
ATOM 1638 C CA . ALA A 1 203 ? -7.330 -6.824 -0.448 1.00 98.00 203 ALA A CA 1
ATOM 1639 C C . ALA A 1 203 ? -7.274 -5.510 -1.229 1.00 98.00 203 ALA A C 1
ATOM 1641 O O . ALA A 1 203 ? -6.430 -5.332 -2.108 1.00 98.00 203 ALA A O 1
ATOM 1642 N N . ILE A 1 204 ? -8.152 -4.577 -0.874 1.00 98.00 204 ILE A N 1
ATOM 1643 C CA . ILE A 1 204 ? -8.127 -3.199 -1.362 1.00 98.00 204 ILE A CA 1
ATOM 1644 C C . ILE A 1 204 ? -8.161 -2.235 -0.184 1.00 98.00 204 ILE A C 1
ATOM 1646 O O . ILE A 1 204 ? -8.917 -2.433 0.769 1.00 98.00 204 ILE A O 1
ATOM 1650 N N . LEU A 1 205 ? -7.356 -1.179 -0.258 1.00 97.94 205 LEU A N 1
ATOM 1651 C CA . LEU A 1 205 ? -7.476 -0.053 0.655 1.00 97.94 205 LEU A CA 1
ATOM 1652 C C . LEU A 1 205 ? -8.708 0.756 0.252 1.00 97.94 205 LEU A C 1
ATOM 1654 O O . LEU A 1 205 ? -8.714 1.364 -0.816 1.00 97.94 205 LEU A O 1
ATOM 1658 N N . ALA A 1 206 ? -9.763 0.709 1.060 1.00 97.50 206 ALA A N 1
ATOM 1659 C CA . ALA A 1 206 ? -11.026 1.369 0.752 1.00 97.50 206 ALA A CA 1
ATOM 1660 C C . ALA A 1 206 ? -11.186 2.718 1.448 1.00 97.50 206 ALA A C 1
ATOM 1662 O O . ALA A 1 206 ? -11.923 3.567 0.945 1.00 97.50 206 ALA A O 1
ATOM 1663 N N . TYR A 1 207 ? -10.489 2.909 2.567 1.00 97.75 207 TYR A N 1
ATOM 1664 C CA . TYR A 1 207 ? -10.417 4.178 3.271 1.00 97.75 207 TYR A CA 1
ATOM 1665 C C . TYR A 1 207 ? -9.013 4.423 3.826 1.00 97.75 207 TYR A C 1
ATOM 1667 O O . TYR A 1 207 ? -8.438 3.505 4.412 1.00 97.75 207 TYR A O 1
ATOM 1675 N N . SER A 1 208 ? -8.479 5.631 3.624 1.00 96.88 208 SER A N 1
ATOM 1676 C CA . SER A 1 208 ? -7.277 6.158 4.296 1.00 96.88 208 SER A CA 1
ATOM 1677 C C . SER A 1 208 ? -7.053 7.620 3.909 1.00 96.88 208 SER A C 1
ATOM 1679 O O . SER A 1 208 ? -7.181 7.966 2.729 1.00 96.88 208 SER A O 1
ATOM 1681 N N . LYS A 1 209 ? -6.626 8.477 4.841 1.00 95.25 209 LYS A N 1
ATOM 1682 C CA . LYS A 1 209 ? -5.863 9.682 4.476 1.00 95.25 209 LYS A CA 1
ATOM 1683 C C . LYS A 1 209 ? -4.478 9.218 4.018 1.00 95.25 209 LYS A C 1
ATOM 1685 O O . LYS A 1 209 ? -3.602 8.931 4.825 1.00 95.25 209 LYS A O 1
ATOM 1690 N N . LEU A 1 210 ? -4.313 9.037 2.704 1.00 93.12 210 LEU A N 1
ATOM 1691 C CA . LEU A 1 210 ? -3.136 8.383 2.123 1.00 93.12 210 LEU A CA 1
ATOM 1692 C C . LEU A 1 210 ? -1.851 9.137 2.455 1.00 93.12 210 LEU A C 1
ATOM 1694 O O . LEU A 1 210 ? -1.773 10.354 2.284 1.00 93.12 210 LEU A O 1
ATOM 1698 N N . ARG A 1 211 ? -0.799 8.402 2.816 1.00 92.75 211 ARG A N 1
ATOM 1699 C CA . ARG A 1 211 ? 0.546 8.975 2.832 1.00 92.75 211 ARG A CA 1
ATOM 1700 C C . ARG A 1 211 ? 1.033 9.163 1.396 1.00 92.75 211 ARG A C 1
ATOM 1702 O O . ARG A 1 211 ? 1.215 8.185 0.678 1.00 92.75 211 ARG A O 1
ATOM 1709 N N . GLY A 1 212 ? 1.284 10.408 1.006 1.00 89.94 212 GLY A N 1
ATOM 1710 C CA . GLY A 1 212 ? 1.857 10.758 -0.294 1.00 89.94 212 GLY A CA 1
ATOM 1711 C C . GLY A 1 212 ? 3.387 10.764 -0.308 1.00 89.94 212 GLY A C 1
ATOM 1712 O O . GLY A 1 212 ? 3.984 10.535 -1.355 1.00 89.94 212 GLY A O 1
ATOM 1713 N N . MET A 1 213 ? 4.037 11.010 0.835 1.00 92.00 213 MET A N 1
ATOM 1714 C CA . MET A 1 213 ? 5.500 11.066 0.912 1.00 92.00 213 MET A CA 1
ATOM 1715 C C . MET A 1 213 ? 6.026 10.581 2.262 1.00 92.00 213 MET A C 1
ATOM 1717 O O . MET A 1 213 ? 5.412 10.816 3.302 1.00 92.00 213 MET A O 1
ATOM 1721 N N . TYR A 1 214 ? 7.184 9.926 2.228 1.00 92.44 214 TYR A N 1
ATOM 1722 C CA . TYR A 1 214 ? 7.953 9.512 3.397 1.00 92.44 214 TYR A CA 1
ATOM 1723 C C . TYR A 1 214 ? 9.383 10.031 3.256 1.00 92.44 214 TYR A C 1
ATOM 1725 O O . TYR A 1 214 ? 10.003 9.852 2.207 1.00 92.44 214 TYR A O 1
ATOM 1733 N N . ILE A 1 215 ? 9.899 10.679 4.294 1.00 93.12 215 ILE A N 1
ATOM 1734 C CA . ILE A 1 215 ? 11.202 11.341 4.292 1.00 93.12 215 ILE A CA 1
ATOM 1735 C C . ILE A 1 215 ? 11.959 10.878 5.531 1.00 93.12 215 ILE A C 1
ATOM 1737 O O . ILE A 1 215 ? 11.518 11.112 6.651 1.00 93.12 215 ILE A O 1
ATOM 1741 N N . GLU A 1 216 ? 13.125 10.257 5.342 1.00 92.31 216 GLU A N 1
ATOM 1742 C CA . GLU A 1 216 ? 13.974 9.716 6.419 1.00 92.31 216 GLU A CA 1
ATOM 1743 C C . GLU A 1 216 ? 14.721 10.802 7.230 1.00 92.31 216 GLU A C 1
ATOM 1745 O O . GLU A 1 216 ? 15.857 10.612 7.666 1.00 92.31 216 GLU A O 1
ATOM 1750 N N . LEU A 1 217 ? 14.095 11.966 7.409 1.00 91.88 217 LEU A N 1
ATOM 1751 C CA . LEU A 1 217 ? 14.563 13.108 8.188 1.00 91.88 217 LEU A CA 1
ATOM 1752 C C . LEU A 1 217 ? 13.364 13.764 8.875 1.00 91.88 217 LEU A C 1
ATOM 1754 O O . LEU A 1 217 ? 12.270 13.784 8.313 1.00 91.88 217 LEU A O 1
ATOM 1758 N N . ASP A 1 218 ? 13.595 14.359 10.042 1.00 91.81 218 ASP A N 1
ATOM 1759 C CA . ASP A 1 218 ? 12.600 15.177 10.730 1.00 91.81 218 ASP A CA 1
ATOM 1760 C C . ASP A 1 218 ? 12.633 16.613 10.191 1.00 91.81 218 ASP A C 1
ATOM 1762 O O . ASP A 1 218 ? 13.472 17.430 10.580 1.00 91.81 218 ASP A O 1
ATOM 1766 N N . LEU A 1 219 ? 11.726 16.923 9.265 1.00 91.19 219 LEU A N 1
ATOM 1767 C CA . LEU A 1 219 ? 11.623 18.254 8.667 1.00 91.19 219 LEU A CA 1
ATOM 1768 C C . LEU A 1 219 ? 10.918 19.269 9.570 1.00 91.19 219 LEU A C 1
ATOM 1770 O O . LEU A 1 219 ? 11.088 20.473 9.375 1.00 91.19 219 LEU A O 1
ATOM 1774 N N . THR A 1 220 ? 10.119 18.812 10.535 1.00 87.31 220 THR A N 1
ATOM 1775 C CA . THR A 1 220 ? 9.268 19.686 11.357 1.00 87.31 220 THR A CA 1
ATOM 1776 C C . THR A 1 220 ? 9.685 19.739 12.823 1.00 87.31 220 THR A C 1
ATOM 1778 O O . THR A 1 220 ? 9.022 20.406 13.620 1.00 87.31 220 THR A O 1
ATOM 1781 N N . GLN A 1 221 ? 10.794 19.090 13.190 1.00 87.62 221 GLN A N 1
ATOM 1782 C CA . GLN A 1 221 ? 11.279 19.001 14.572 1.00 87.62 221 GLN A CA 1
ATOM 1783 C C . GLN A 1 221 ? 10.194 18.444 15.509 1.00 87.62 221 GLN A C 1
ATOM 1785 O O . GLN A 1 221 ? 9.935 18.990 16.585 1.00 87.62 221 GLN A O 1
ATOM 1790 N N . GLY A 1 222 ? 9.485 17.414 15.041 1.00 83.94 222 GLY A N 1
ATOM 1791 C CA . GLY A 1 222 ? 8.386 16.766 15.752 1.00 83.94 222 GLY A CA 1
ATOM 1792 C C . GLY A 1 222 ? 7.075 17.557 15.797 1.00 83.94 222 GLY A C 1
ATOM 1793 O O . GLY A 1 222 ? 6.137 17.136 16.472 1.00 83.94 222 GLY A O 1
ATOM 1794 N N . LYS A 1 223 ? 6.971 18.707 15.117 1.00 87.25 223 LYS A N 1
ATOM 1795 C CA . LYS A 1 223 ? 5.743 19.514 15.115 1.00 87.25 223 LYS A CA 1
ATOM 1796 C C . LYS A 1 223 ? 4.806 19.093 13.991 1.00 87.25 223 LYS A C 1
ATOM 1798 O O . LYS A 1 223 ? 5.142 19.207 12.812 1.00 87.25 223 LYS A O 1
ATOM 1803 N N . ASN A 1 224 ? 3.586 18.714 14.354 1.00 88.25 224 ASN A N 1
ATOM 1804 C CA . ASN A 1 224 ? 2.514 18.536 13.380 1.00 88.25 224 ASN A CA 1
ATOM 1805 C C . ASN A 1 224 ? 2.239 19.868 12.669 1.00 88.25 224 ASN A C 1
ATOM 1807 O O . ASN A 1 224 ? 1.957 20.877 13.317 1.00 88.25 224 ASN A O 1
ATOM 1811 N N . THR A 1 225 ? 2.361 19.869 11.344 1.00 92.50 225 THR A N 1
ATOM 1812 C CA . THR A 1 225 ? 2.270 21.070 10.501 1.00 92.50 225 THR A CA 1
ATOM 1813 C C . THR A 1 225 ? 1.400 20.779 9.285 1.00 92.50 225 THR A C 1
ATOM 1815 O O . THR A 1 225 ? 1.312 19.635 8.855 1.00 92.50 225 THR A O 1
ATOM 1818 N N . MET A 1 226 ? 0.776 21.805 8.709 1.00 93.19 226 MET A N 1
ATOM 1819 C CA . MET A 1 226 ? 0.038 21.694 7.453 1.00 93.19 226 MET A CA 1
ATOM 1820 C C . MET A 1 226 ? 0.798 22.410 6.331 1.00 93.19 226 MET A C 1
ATOM 1822 O O . MET A 1 226 ? 1.265 23.534 6.519 1.00 93.19 226 MET A O 1
ATOM 1826 N N . LEU A 1 227 ? 0.922 21.764 5.172 1.00 91.88 227 LEU A N 1
ATOM 1827 C CA . LEU A 1 227 ? 1.444 22.362 3.941 1.00 91.88 227 LEU A CA 1
ATOM 1828 C C . LEU A 1 227 ? 0.301 22.624 2.965 1.00 91.88 227 LEU A C 1
ATOM 1830 O O . LEU A 1 227 ? -0.662 21.866 2.930 1.00 91.88 227 LEU A O 1
ATOM 1834 N N . GLU A 1 228 ? 0.438 23.660 2.143 1.00 93.06 228 GLU A N 1
ATOM 1835 C CA . GLU A 1 228 ? -0.465 23.958 1.029 1.00 93.06 228 GLU A CA 1
ATOM 1836 C C . GLU A 1 228 ? 0.365 24.074 -0.257 1.00 93.06 228 GLU A C 1
ATOM 1838 O O . GLU A 1 228 ? 1.408 24.736 -0.264 1.00 93.06 228 GLU A O 1
ATOM 1843 N N . ASN A 1 229 ? -0.050 23.398 -1.332 1.00 88.50 229 ASN A N 1
ATOM 1844 C CA . ASN A 1 229 ? 0.602 23.531 -2.640 1.00 88.50 229 ASN A CA 1
ATOM 1845 C C . ASN A 1 229 ? 0.036 24.726 -3.440 1.00 88.50 229 ASN A C 1
ATOM 1847 O O . ASN A 1 229 ? -0.904 25.397 -3.023 1.00 88.50 229 ASN A O 1
ATOM 1851 N N . GLN A 1 230 ? 0.588 24.986 -4.631 1.00 91.62 230 GLN A N 1
ATOM 1852 C CA . GLN A 1 230 ? 0.123 26.077 -5.507 1.00 91.62 230 GLN A CA 1
ATOM 1853 C C . GLN A 1 230 ? -1.342 25.923 -5.962 1.00 91.62 230 GLN A C 1
ATOM 1855 O O . GLN A 1 230 ? -2.003 26.921 -6.242 1.00 91.62 230 GLN A O 1
ATOM 1860 N N . GLU A 1 231 ? -1.854 24.691 -5.987 1.00 90.00 231 GLU A N 1
ATOM 1861 C CA . GLU A 1 231 ? -3.231 24.343 -6.360 1.00 90.00 231 GLU A CA 1
ATOM 1862 C C . GLU A 1 231 ? -4.205 24.381 -5.165 1.00 90.00 231 GLU A C 1
ATOM 1864 O O . GLU A 1 231 ? -5.385 24.060 -5.313 1.00 90.00 231 GLU A O 1
ATOM 1869 N N . LYS A 1 232 ? -3.735 24.814 -3.984 1.00 89.00 232 LYS A N 1
ATOM 1870 C CA . LYS A 1 232 ? -4.481 24.869 -2.714 1.00 89.00 232 LYS A CA 1
ATOM 1871 C C . LYS A 1 232 ? -4.891 23.512 -2.143 1.00 89.00 232 LYS A C 1
ATOM 1873 O O . LYS A 1 232 ? -5.819 23.431 -1.335 1.00 89.00 232 LYS A O 1
ATOM 1878 N N . ASP A 1 233 ? -4.222 22.437 -2.544 1.00 87.44 233 ASP A N 1
ATOM 1879 C CA . ASP A 1 233 ? -4.331 21.177 -1.819 1.00 87.44 233 ASP A CA 1
ATOM 1880 C C . ASP A 1 233 ? -3.523 21.262 -0.530 1.00 87.44 233 ASP A C 1
ATOM 1882 O O . ASP A 1 233 ? -2.380 21.730 -0.521 1.00 87.44 233 ASP A O 1
ATOM 1886 N N . THR A 1 234 ? -4.128 20.782 0.551 1.00 93.12 234 THR A N 1
ATOM 1887 C CA . THR A 1 234 ? -3.528 20.742 1.877 1.00 93.12 234 THR A CA 1
ATOM 1888 C C . THR A 1 234 ? -2.989 19.353 2.205 1.00 93.12 234 THR A C 1
ATOM 1890 O O . THR A 1 234 ? -3.545 18.325 1.801 1.00 93.12 234 THR A O 1
ATOM 1893 N N . PHE A 1 235 ? -1.892 19.334 2.955 1.00 94.56 235 PHE A N 1
ATOM 1894 C CA . PHE A 1 235 ? -1.194 18.125 3.366 1.00 94.56 235 PHE A CA 1
ATOM 1895 C C . PHE A 1 235 ? -0.845 18.195 4.843 1.00 94.56 235 PHE A C 1
ATOM 1897 O O . PHE A 1 235 ? -0.275 19.188 5.300 1.00 94.56 235 PHE A O 1
ATOM 1904 N N . GLN A 1 236 ? -1.128 17.123 5.572 1.00 95.25 236 GLN A N 1
ATOM 1905 C CA . GLN A 1 236 ? -0.745 17.000 6.968 1.00 95.25 236 GLN A CA 1
ATOM 1906 C C . GLN A 1 236 ? 0.667 16.416 7.058 1.00 95.25 236 GLN A C 1
ATOM 1908 O O . GLN A 1 236 ? 0.947 15.351 6.513 1.00 95.25 236 GLN A O 1
ATOM 1913 N N . VAL A 1 237 ? 1.565 17.111 7.750 1.00 95.62 237 VAL A N 1
ATOM 1914 C CA . VAL A 1 237 ? 2.954 16.698 7.966 1.00 95.62 237 VAL A CA 1
ATOM 1915 C C . VAL A 1 237 ? 3.129 16.295 9.416 1.00 95.62 237 VAL A C 1
ATOM 1917 O O . VAL A 1 237 ? 2.876 17.089 10.325 1.00 95.62 237 VAL A O 1
ATOM 1920 N N . MET A 1 238 ? 3.565 15.060 9.624 1.00 93.31 238 MET A N 1
ATOM 1921 C CA . MET A 1 238 ? 3.774 14.470 10.943 1.00 93.31 238 MET A CA 1
ATOM 1922 C C . MET A 1 238 ? 5.151 13.818 11.006 1.00 93.31 238 MET A C 1
ATOM 1924 O O . MET A 1 238 ? 5.687 13.400 9.981 1.00 93.31 238 MET A O 1
ATOM 1928 N N . THR A 1 239 ? 5.711 13.710 12.205 1.00 92.88 239 THR A N 1
ATOM 1929 C CA . THR A 1 239 ? 6.951 12.963 12.444 1.00 92.88 239 THR A CA 1
ATOM 1930 C C . THR A 1 239 ? 6.598 11.678 13.181 1.00 92.88 239 THR A C 1
ATOM 1932 O O . THR A 1 239 ? 5.918 11.724 14.205 1.00 92.88 239 THR A O 1
ATOM 1935 N N . ASN A 1 240 ? 7.017 10.532 12.646 1.00 90.69 240 ASN A N 1
ATOM 1936 C CA . ASN A 1 240 ? 6.773 9.233 13.271 1.00 90.69 240 ASN A CA 1
ATOM 1937 C C . ASN A 1 240 ? 7.791 8.933 14.387 1.00 90.69 240 ASN A C 1
ATOM 1939 O O . ASN A 1 240 ? 8.769 9.660 14.570 1.00 90.69 240 ASN A O 1
ATOM 1943 N N . ASP A 1 241 ? 7.598 7.828 15.110 1.00 89.56 241 ASP A N 1
ATOM 1944 C CA . ASP A 1 241 ? 8.442 7.459 16.261 1.00 89.56 241 ASP A CA 1
ATOM 1945 C C . ASP A 1 241 ? 9.903 7.131 15.884 1.00 89.56 241 ASP A C 1
ATOM 1947 O O . ASP A 1 241 ? 10.762 7.005 16.759 1.00 89.56 241 ASP A O 1
ATOM 1951 N N . LEU A 1 242 ? 10.215 6.997 14.589 1.00 89.81 242 LEU A N 1
ATOM 1952 C CA . LEU A 1 242 ? 11.588 6.857 14.099 1.00 89.81 242 LEU A CA 1
ATOM 1953 C C . LEU A 1 242 ? 12.288 8.208 13.893 1.00 89.81 242 LEU A C 1
ATOM 1955 O O . LEU A 1 242 ? 13.492 8.228 13.650 1.00 89.81 242 LEU A O 1
ATOM 1959 N N . GLY A 1 243 ? 11.566 9.325 14.007 1.00 90.88 243 GLY A N 1
ATOM 1960 C CA . GLY A 1 243 ? 12.074 10.653 13.667 1.00 90.88 243 GLY A CA 1
ATOM 1961 C C . GLY A 1 243 ? 12.023 10.944 12.165 1.00 90.88 243 GLY A C 1
ATOM 1962 O O . GLY A 1 243 ? 12.808 11.749 11.672 1.00 90.88 243 GLY A O 1
ATOM 1963 N N . HIS A 1 244 ? 11.137 10.279 11.422 1.00 92.75 244 HIS A N 1
ATOM 1964 C CA . HIS A 1 244 ? 10.964 10.492 9.987 1.00 92.75 244 HIS A CA 1
ATOM 1965 C C . HIS A 1 244 ? 9.685 11.264 9.698 1.00 92.75 244 HIS A C 1
ATOM 1967 O O . HIS A 1 244 ? 8.655 11.038 10.334 1.00 92.75 244 HIS A O 1
ATOM 1973 N N . THR A 1 245 ? 9.741 12.153 8.712 1.00 94.69 245 THR A N 1
ATOM 1974 C CA . THR A 1 245 ? 8.589 12.930 8.271 1.00 94.69 245 THR A CA 1
ATOM 1975 C C . THR A 1 245 ? 7.703 12.131 7.316 1.00 94.69 245 THR A C 1
ATOM 1977 O O . THR A 1 245 ? 8.156 11.554 6.327 1.00 94.69 245 THR A O 1
ATOM 1980 N N . GLU A 1 246 ? 6.404 12.165 7.579 1.00 94.69 246 GLU A N 1
ATOM 1981 C CA . GLU A 1 246 ? 5.345 11.586 6.767 1.00 94.69 246 GLU A CA 1
ATOM 1982 C C . GLU A 1 246 ? 4.389 12.696 6.326 1.00 94.69 246 GLU A C 1
ATOM 1984 O O . GLU A 1 246 ? 3.922 13.495 7.141 1.00 94.69 246 GLU A O 1
ATOM 1989 N N . VAL A 1 247 ? 4.107 12.749 5.025 1.00 95.44 247 VAL A N 1
ATOM 1990 C CA . VAL A 1 247 ? 3.204 13.736 4.424 1.00 95.44 247 VAL A CA 1
ATOM 1991 C C . VAL A 1 247 ? 1.953 13.023 3.942 1.00 95.44 247 VAL A C 1
ATOM 1993 O O . VAL A 1 247 ? 2.020 12.151 3.071 1.00 95.44 247 VAL A O 1
ATOM 1996 N N . TYR A 1 248 ? 0.815 13.410 4.497 1.00 95.00 248 TYR A N 1
ATOM 1997 C CA . TYR A 1 248 ? -0.487 12.813 4.252 1.00 95.00 248 TYR A CA 1
ATOM 1998 C C . TYR A 1 248 ? -1.381 13.740 3.434 1.00 95.00 248 TYR A C 1
ATOM 2000 O O . TYR A 1 248 ? -1.344 14.960 3.588 1.00 95.00 248 TYR A O 1
ATOM 2008 N N . LEU A 1 249 ? -2.188 13.149 2.557 1.00 92.31 249 LEU A N 1
ATOM 2009 C CA . LEU A 1 249 ? -3.242 13.855 1.842 1.00 92.31 249 LEU A CA 1
ATOM 2010 C C . LEU A 1 249 ? -4.369 14.190 2.820 1.00 92.31 249 LEU A C 1
ATOM 2012 O O . LEU A 1 249 ? -4.864 13.298 3.504 1.00 92.31 249 LEU A O 1
ATOM 2016 N N . GLU A 1 250 ? -4.815 15.447 2.842 1.00 90.44 250 GLU A N 1
ATOM 2017 C CA . GLU A 1 250 ? -5.874 15.856 3.773 1.00 90.44 250 GLU A CA 1
ATOM 2018 C C . GLU A 1 250 ? -7.238 15.253 3.418 1.00 90.44 250 GLU A C 1
ATOM 2020 O O . GLU A 1 250 ? -8.027 14.860 4.279 1.00 90.44 250 GLU A O 1
ATOM 2025 N N . LYS A 1 251 ? -7.524 15.145 2.119 1.00 91.06 251 LYS A N 1
ATOM 2026 C CA . LYS A 1 251 ? -8.705 14.425 1.645 1.00 91.06 251 LYS A CA 1
ATOM 2027 C C . LYS A 1 251 ? -8.431 12.917 1.760 1.00 91.06 251 LYS A C 1
ATOM 2029 O O . LYS A 1 251 ? -7.357 12.446 1.394 1.00 91.06 251 LYS A O 1
ATOM 2034 N N . ALA A 1 252 ? -9.406 12.160 2.255 1.00 94.19 252 ALA A N 1
ATOM 2035 C CA . ALA A 1 252 ? -9.286 10.712 2.387 1.00 94.19 252 ALA A CA 1
ATOM 2036 C C . ALA A 1 252 ? -9.656 10.000 1.081 1.00 94.19 252 ALA A C 1
ATOM 2038 O O . ALA A 1 252 ? -10.615 10.373 0.398 1.00 94.19 252 ALA A O 1
ATOM 2039 N N . LEU A 1 253 ? -8.919 8.938 0.749 1.00 95.62 253 LEU A N 1
ATOM 2040 C CA . LEU A 1 253 ? -9.417 7.889 -0.136 1.00 95.62 253 LEU A CA 1
ATOM 2041 C C . LEU A 1 253 ? -10.668 7.313 0.518 1.00 95.62 253 LEU A C 1
ATOM 2043 O O . LEU A 1 253 ? -10.634 6.998 1.703 1.00 95.62 253 LEU A O 1
ATOM 2047 N N . ASN A 1 254 ? -11.757 7.195 -0.236 1.00 96.50 254 ASN A N 1
ATOM 2048 C CA . ASN A 1 254 ? -13.002 6.633 0.261 1.00 96.50 254 ASN A CA 1
ATOM 2049 C C . ASN A 1 254 ? -13.822 5.997 -0.867 1.00 96.50 254 ASN A C 1
ATOM 2051 O O . ASN A 1 254 ? -14.430 6.678 -1.697 1.00 96.50 254 ASN A O 1
ATOM 2055 N N . ILE A 1 255 ? -13.850 4.668 -0.883 1.00 96.69 255 ILE A N 1
ATOM 2056 C CA . ILE A 1 255 ? -14.661 3.863 -1.804 1.00 96.69 255 ILE A CA 1
ATOM 2057 C C . ILE A 1 255 ? -15.599 2.905 -1.059 1.00 96.69 255 ILE A C 1
ATOM 2059 O O . ILE A 1 255 ? -16.064 1.921 -1.635 1.00 96.69 255 ILE A O 1
ATOM 2063 N N . LEU A 1 256 ? -15.900 3.189 0.212 1.00 95.88 256 LEU A N 1
ATOM 2064 C CA . LEU A 1 256 ? -16.725 2.332 1.073 1.00 95.88 256 LEU A CA 1
ATOM 2065 C C . LEU A 1 256 ? -18.154 2.138 0.543 1.00 95.88 256 LEU A C 1
ATOM 2067 O O . LEU A 1 256 ? -18.762 1.102 0.797 1.00 95.88 256 LEU A O 1
ATOM 2071 N N . SER A 1 257 ? -18.658 3.080 -0.259 1.00 94.00 257 SER A N 1
ATOM 2072 C CA . SER A 1 257 ? -19.955 2.991 -0.944 1.00 94.00 257 SER A CA 1
ATOM 2073 C C . SER A 1 257 ? -19.965 2.074 -2.177 1.00 94.00 257 SER A C 1
ATOM 2075 O O . SER A 1 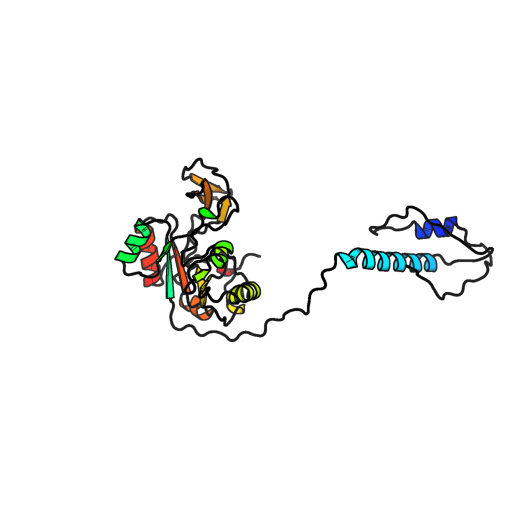257 ? -21.013 1.849 -2.776 1.00 94.00 257 SER A O 1
ATOM 2077 N N . LYS A 1 258 ? -18.812 1.536 -2.600 1.00 94.25 258 LYS A N 1
ATOM 2078 C CA . LYS A 1 258 ? -18.664 0.708 -3.812 1.00 94.25 258 LYS A CA 1
ATOM 2079 C C . LYS A 1 258 ? -18.362 -0.761 -3.500 1.00 94.25 258 LYS A C 1
ATOM 2081 O O . LYS A 1 258 ? -17.597 -1.403 -4.215 1.00 94.25 258 LYS A O 1
ATOM 2086 N N . GLN A 1 259 ? -18.973 -1.320 -2.457 1.00 93.94 259 GLN A N 1
ATOM 2087 C CA . GLN A 1 259 ? -18.725 -2.707 -2.035 1.00 93.94 259 GLN A CA 1
ATOM 2088 C C . GLN A 1 259 ? -19.039 -3.743 -3.121 1.00 93.94 259 GLN A C 1
ATOM 2090 O O . GLN A 1 259 ? -18.291 -4.707 -3.273 1.00 93.94 259 GLN A O 1
ATOM 2095 N N . ASP A 1 260 ? -20.097 -3.547 -3.910 1.00 94.44 260 ASP A N 1
ATOM 2096 C CA . ASP A 1 260 ? -20.428 -4.475 -5.000 1.00 94.44 260 ASP A CA 1
ATOM 2097 C C . ASP A 1 260 ? -19.386 -4.444 -6.119 1.00 94.44 260 ASP A C 1
ATOM 2099 O O . ASP A 1 260 ? -18.957 -5.497 -6.587 1.00 94.44 260 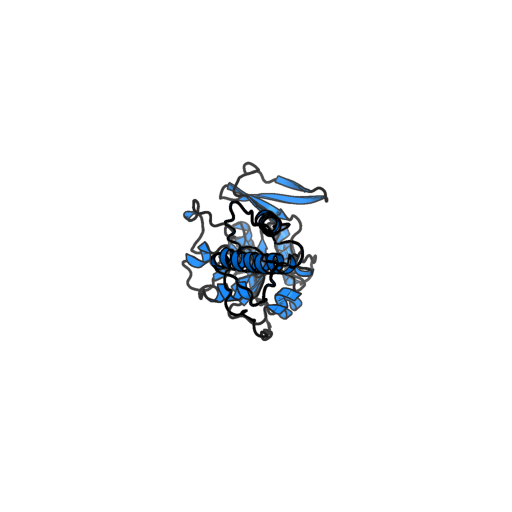ASP A O 1
ATOM 2103 N N . LEU A 1 261 ? -18.874 -3.257 -6.459 1.00 94.50 261 LEU A N 1
ATOM 2104 C CA . LEU A 1 261 ? -17.751 -3.132 -7.386 1.00 94.50 261 LEU A CA 1
ATOM 2105 C C . LEU A 1 261 ? -16.515 -3.870 -6.850 1.00 94.50 261 LEU A C 1
ATOM 2107 O O . LEU A 1 261 ? -15.877 -4.598 -7.600 1.00 94.50 261 LEU A O 1
ATOM 2111 N N . ILE A 1 262 ? -16.189 -3.739 -5.558 1.00 96.12 262 ILE A N 1
ATOM 2112 C CA . ILE A 1 262 ? -15.055 -4.455 -4.942 1.00 96.12 262 ILE A CA 1
ATOM 2113 C C . ILE A 1 262 ? -15.201 -5.977 -5.137 1.00 96.12 262 ILE A C 1
ATOM 2115 O O . ILE A 1 262 ? -14.247 -6.634 -5.563 1.00 96.12 262 ILE A O 1
ATOM 2119 N N . LYS A 1 263 ? -16.402 -6.532 -4.927 1.00 95.94 263 LYS A N 1
ATOM 2120 C CA . LYS A 1 263 ? -16.680 -7.959 -5.179 1.00 95.94 263 LYS A CA 1
ATOM 2121 C C . LYS A 1 263 ? -16.520 -8.322 -6.658 1.00 95.94 263 LYS A C 1
ATOM 2123 O O . LYS A 1 263 ? -15.914 -9.345 -6.972 1.00 95.94 263 LYS A O 1
ATOM 2128 N N . GLU A 1 264 ? -17.013 -7.488 -7.576 1.00 94.12 264 GLU A N 1
ATOM 2129 C CA . GLU A 1 264 ? -16.892 -7.696 -9.030 1.00 94.12 264 GLU A CA 1
ATOM 2130 C C . GLU A 1 264 ? -15.441 -7.687 -9.535 1.00 94.12 264 GLU A C 1
ATOM 2132 O O . GLU A 1 264 ? -15.129 -8.306 -10.559 1.00 94.12 264 GLU A O 1
ATOM 2137 N N . LEU A 1 265 ? -14.545 -7.001 -8.821 1.00 93.75 265 LEU A N 1
ATOM 2138 C CA . LEU A 1 265 ? -13.103 -7.010 -9.078 1.00 93.75 265 LEU A CA 1
ATOM 2139 C C . LEU A 1 265 ? -12.417 -8.296 -8.590 1.00 93.75 265 LEU A C 1
ATOM 2141 O O . LEU A 1 265 ? -11.219 -8.471 -8.812 1.00 93.75 265 LEU A O 1
ATOM 2145 N N . GLY A 1 266 ? -13.157 -9.203 -7.946 1.00 94.69 266 GLY A N 1
ATOM 2146 C CA . GLY A 1 266 ? -12.618 -10.424 -7.355 1.00 94.69 266 GLY A CA 1
ATOM 2147 C C . GLY A 1 266 ? -11.915 -10.183 -6.017 1.00 94.69 266 GLY A C 1
ATOM 2148 O O . GLY A 1 266 ? -11.084 -10.992 -5.623 1.00 94.69 266 GLY A O 1
ATOM 2149 N N . ILE A 1 267 ? -12.181 -9.063 -5.338 1.00 96.69 267 ILE A N 1
ATOM 2150 C CA . ILE A 1 267 ? -11.504 -8.670 -4.096 1.00 96.69 267 ILE A CA 1
ATOM 2151 C C . ILE A 1 267 ? -12.397 -9.027 -2.908 1.00 96.69 267 ILE A C 1
ATOM 2153 O O . ILE A 1 267 ? -13.547 -8.601 -2.843 1.00 96.69 267 ILE A O 1
ATOM 2157 N N . SER A 1 268 ? -11.868 -9.809 -1.965 1.00 97.38 268 SER A N 1
ATOM 2158 C CA . SER A 1 268 ? -12.626 -10.321 -0.813 1.00 97.38 268 SER A CA 1
ATOM 2159 C C . SER A 1 268 ? -12.333 -9.589 0.493 1.00 97.38 268 SER A C 1
ATOM 2161 O O . SER A 1 268 ? -13.043 -9.793 1.475 1.00 97.38 268 SER A O 1
ATOM 2163 N N . VAL A 1 269 ? -11.277 -8.773 0.535 1.00 98.31 269 VAL A N 1
ATOM 2164 C CA . VAL A 1 269 ? -10.837 -8.080 1.750 1.00 98.31 269 VAL A CA 1
ATOM 2165 C C . VAL A 1 269 ? -10.850 -6.567 1.541 1.00 98.31 269 VAL A C 1
ATOM 2167 O O . VAL A 1 269 ? -10.283 -6.044 0.585 1.00 98.31 269 VAL A O 1
ATOM 2170 N N . VAL A 1 270 ? -11.484 -5.860 2.468 1.00 98.38 270 VAL A N 1
ATOM 2171 C CA . VAL A 1 270 ? -11.580 -4.403 2.510 1.00 98.38 270 VAL A CA 1
ATOM 2172 C C . VAL A 1 270 ? -10.756 -3.899 3.686 1.00 98.38 270 VAL A C 1
ATOM 2174 O O . VAL A 1 270 ? -10.968 -4.319 4.824 1.00 98.38 270 VAL A O 1
ATOM 2177 N N . ILE A 1 271 ? -9.819 -2.995 3.414 1.00 98.56 271 ILE A N 1
ATOM 2178 C CA . ILE A 1 271 ? -8.968 -2.377 4.430 1.00 98.56 271 ILE A CA 1
ATOM 2179 C C . ILE A 1 271 ? -9.437 -0.948 4.683 1.00 98.56 271 ILE A C 1
ATOM 2181 O O . ILE A 1 271 ? -9.584 -0.156 3.750 1.00 98.56 271 ILE A O 1
ATOM 2185 N N . ILE A 1 272 ? -9.640 -0.634 5.958 1.00 98.50 272 ILE A N 1
ATOM 2186 C CA . ILE A 1 272 ? -9.915 0.703 6.475 1.00 98.50 272 ILE A CA 1
ATOM 2187 C C . ILE A 1 272 ? -8.712 1.094 7.327 1.00 98.50 272 ILE A C 1
ATOM 2189 O O . ILE A 1 272 ? -8.473 0.506 8.379 1.00 98.50 272 ILE A O 1
ATOM 2193 N N . GLU A 1 273 ? -7.920 2.047 6.858 1.00 98.44 273 GLU A N 1
ATOM 2194 C CA . GLU A 1 273 ? -6.747 2.532 7.577 1.00 98.44 273 GLU A CA 1
ATOM 2195 C C . GLU A 1 273 ? -7.045 3.900 8.182 1.00 98.44 273 GLU A C 1
ATOM 2197 O O . GLU A 1 273 ? -7.323 4.857 7.465 1.00 98.44 273 GLU A O 1
ATOM 2202 N N . PHE A 1 274 ? -6.974 3.970 9.507 1.00 98.06 274 PHE A N 1
ATOM 2203 C CA . PHE A 1 274 ? -6.981 5.211 10.259 1.00 98.06 274 PHE A CA 1
ATOM 2204 C C . PHE A 1 274 ? -5.540 5.632 10.546 1.00 98.06 274 PHE A C 1
ATOM 2206 O O . PHE A 1 274 ? -4.702 4.846 10.996 1.00 98.06 274 PHE A O 1
ATOM 2213 N N . THR A 1 275 ? -5.275 6.892 10.258 1.00 95.50 275 THR A N 1
ATOM 2214 C CA . THR A 1 275 ? -4.031 7.616 10.467 1.00 95.50 275 THR A CA 1
ATOM 2215 C C . THR A 1 275 ? -4.208 8.554 11.662 1.00 95.50 275 THR A C 1
ATOM 2217 O O . THR A 1 275 ? -4.146 8.111 12.810 1.00 95.50 275 THR A O 1
ATOM 2220 N N . TYR A 1 276 ? -4.496 9.827 11.408 1.00 94.31 276 TYR A N 1
ATOM 2221 C CA . TYR A 1 276 ? -4.678 10.884 12.395 1.00 94.31 276 TYR A CA 1
ATOM 2222 C C . TYR A 1 276 ? -6.146 11.251 12.639 1.00 94.31 276 TYR A C 1
ATOM 2224 O O . TYR A 1 276 ? -6.412 12.276 13.261 1.00 94.31 276 TYR A O 1
ATOM 2232 N N . GLU A 1 277 ? -7.094 10.444 12.157 1.00 96.69 277 GLU A N 1
ATOM 2233 C CA . GLU A 1 277 ? -8.516 10.646 12.418 1.00 96.69 277 GLU A CA 1
ATOM 2234 C C . GLU A 1 277 ? -8.821 10.588 13.919 1.00 96.69 277 GLU A C 1
ATOM 2236 O O . GLU A 1 277 ? -8.380 9.668 14.626 1.00 96.69 277 GLU A O 1
ATOM 2241 N N . ASP A 1 278 ? -9.618 11.549 14.387 1.00 96.62 278 ASP A N 1
ATOM 2242 C CA . ASP A 1 278 ? -10.185 11.528 15.732 1.00 96.62 278 ASP A CA 1
ATOM 2243 C C . ASP A 1 278 ? -11.363 10.537 15.845 1.00 96.62 278 ASP A C 1
ATOM 2245 O O . ASP A 1 278 ? -11.879 10.010 14.858 1.00 96.62 278 ASP A O 1
ATOM 2249 N N . LEU A 1 279 ? -11.829 10.269 17.070 1.00 98.00 279 LEU A N 1
ATOM 2250 C CA . LEU A 1 279 ? -12.905 9.294 17.297 1.00 98.00 279 LEU A CA 1
ATOM 2251 C C . LEU A 1 279 ? -14.245 9.675 16.641 1.00 98.00 279 LEU A C 1
ATOM 2253 O O . LEU A 1 279 ? -15.063 8.795 16.369 1.00 98.00 279 LEU A O 1
ATOM 2257 N N . LYS A 1 280 ? -14.501 10.967 16.396 1.00 97.69 280 LYS A N 1
ATOM 2258 C CA . LYS A 1 280 ? -15.719 11.421 15.709 1.00 97.69 280 LYS A CA 1
ATOM 2259 C C . LYS A 1 280 ? -15.597 11.176 14.211 1.00 97.69 280 LYS A C 1
ATOM 2261 O O . LYS A 1 280 ? -16.540 10.662 13.616 1.00 97.69 280 LYS A O 1
ATOM 2266 N N . GLU A 1 281 ? -14.449 11.503 13.623 1.00 96.81 281 GLU A N 1
ATOM 2267 C CA . GLU A 1 281 ? -14.125 11.173 12.235 1.00 96.81 281 GLU A CA 1
ATOM 2268 C C . GLU A 1 281 ? -14.205 9.658 12.012 1.00 96.81 281 GLU A C 1
ATOM 2270 O O . GLU A 1 281 ? -14.844 9.214 11.059 1.00 96.81 281 GLU A O 1
ATOM 2275 N N . MET A 1 282 ? -13.665 8.851 12.932 1.00 98.00 282 MET A N 1
ATOM 2276 C CA . MET A 1 282 ? -13.795 7.393 12.878 1.00 98.00 282 MET A CA 1
ATOM 2277 C C . MET A 1 282 ? -15.258 6.933 12.885 1.00 98.00 282 MET A C 1
ATOM 2279 O O . MET A 1 282 ? -15.615 6.084 12.073 1.00 98.00 282 MET A O 1
ATOM 2283 N N . GLU A 1 283 ? -16.125 7.471 13.757 1.00 97.56 283 GLU A N 1
ATOM 2284 C CA . GLU A 1 283 ? -17.551 7.097 13.757 1.00 97.56 283 GLU A CA 1
ATOM 2285 C C . GLU A 1 283 ? -18.206 7.380 12.404 1.00 97.56 283 GLU A C 1
ATOM 2287 O O . GLU A 1 283 ? -18.960 6.540 11.917 1.00 97.56 283 GLU A O 1
ATOM 2292 N N . LEU A 1 284 ? -17.899 8.523 11.782 1.00 96.31 284 LEU A N 1
ATOM 2293 C CA . LEU A 1 284 ? -18.436 8.870 10.465 1.00 96.31 284 LEU A CA 1
ATOM 2294 C C . LEU A 1 284 ? -18.026 7.831 9.416 1.00 96.31 284 LEU A C 1
ATOM 2296 O O . LEU A 1 284 ? -18.878 7.325 8.693 1.00 96.31 284 LEU A O 1
ATOM 2300 N N . VAL A 1 285 ? -16.755 7.432 9.387 1.00 97.12 285 VAL A N 1
ATOM 2301 C CA . VAL A 1 285 ? -16.256 6.398 8.461 1.00 97.12 285 VAL A CA 1
ATOM 2302 C C . VAL A 1 285 ? -16.928 5.047 8.712 1.00 97.12 285 VAL A C 1
ATOM 2304 O O . VAL A 1 285 ? -17.296 4.337 7.777 1.00 97.12 285 VAL A O 1
ATOM 2307 N N . LEU A 1 286 ? -17.125 4.676 9.979 1.00 96.88 286 LEU A N 1
ATOM 2308 C CA . LEU A 1 286 ? -17.819 3.440 10.339 1.00 96.88 286 LEU A CA 1
ATOM 2309 C C . LEU A 1 286 ? -19.309 3.490 9.978 1.00 96.88 286 LEU A C 1
ATOM 2311 O O . LEU A 1 286 ? -19.883 2.456 9.637 1.00 96.88 286 LEU A O 1
ATOM 2315 N N . GLN A 1 287 ? -19.941 4.660 10.057 1.00 95.38 287 GLN A N 1
ATOM 2316 C CA . GLN A 1 287 ? -21.308 4.868 9.595 1.00 95.38 287 GLN A CA 1
ATOM 2317 C C . GLN A 1 287 ? -21.396 4.696 8.077 1.00 95.38 287 GLN A C 1
ATOM 2319 O O . GLN A 1 287 ? -22.216 3.905 7.614 1.00 95.38 287 GLN A O 1
ATOM 2324 N N . GLU A 1 288 ? -20.501 5.334 7.321 1.00 94.44 288 GLU A N 1
ATOM 2325 C CA . GLU A 1 288 ? -20.413 5.189 5.864 1.00 94.44 288 GLU A CA 1
ATOM 2326 C C . GLU A 1 288 ? -20.177 3.728 5.443 1.00 94.44 288 GLU A C 1
ATOM 2328 O O . GLU A 1 288 ? -20.809 3.224 4.512 1.00 94.44 288 GLU A O 1
ATOM 2333 N N . LEU A 1 289 ? -19.326 2.998 6.174 1.00 94.62 289 LEU A N 1
ATOM 2334 C CA . LEU A 1 289 ? -19.093 1.568 5.960 1.00 94.62 289 LEU A CA 1
ATOM 2335 C C . LEU A 1 289 ? -20.373 0.728 6.127 1.00 94.62 289 LEU A C 1
ATOM 2337 O O . LEU A 1 289 ? -20.611 -0.185 5.332 1.00 94.62 289 LEU A O 1
ATOM 2341 N N . ARG A 1 290 ? -21.180 1.009 7.162 1.00 92.81 290 ARG A N 1
ATOM 2342 C CA . ARG A 1 290 ? -22.424 0.273 7.459 1.00 92.81 290 ARG A CA 1
ATOM 2343 C C . ARG A 1 290 ? -23.538 0.608 6.477 1.00 92.81 290 ARG A C 1
ATOM 2345 O O . ARG A 1 290 ? -24.250 -0.286 6.032 1.00 92.81 290 ARG A O 1
ATOM 2352 N N . GLU A 1 291 ? -23.704 1.890 6.184 1.00 92.44 291 GLU A N 1
ATOM 2353 C CA . GLU A 1 291 ? -24.795 2.393 5.351 1.00 92.44 291 GLU A CA 1
ATOM 2354 C C . GLU A 1 291 ? -24.495 2.259 3.855 1.00 92.44 291 GLU A C 1
ATOM 2356 O O . GLU A 1 291 ? -25.415 2.318 3.044 1.00 92.44 291 GLU A O 1
ATOM 2361 N N . GLN A 1 292 ? -23.224 2.064 3.483 1.00 87.56 292 GLN A N 1
ATOM 2362 C CA . GLN A 1 292 ? -22.745 2.118 2.095 1.00 87.56 292 GLN A CA 1
ATOM 2363 C C . GLN A 1 292 ? -23.055 3.462 1.416 1.00 87.56 292 GLN A C 1
ATOM 2365 O O . GLN A 1 292 ? -23.129 3.575 0.191 1.00 87.56 292 GLN A O 1
ATOM 2370 N N . THR A 1 293 ? -23.214 4.500 2.228 1.00 79.88 293 THR A N 1
ATOM 2371 C CA . THR A 1 293 ? -23.413 5.896 1.848 1.00 79.88 293 THR A CA 1
ATOM 2372 C C . THR A 1 293 ? -22.159 6.670 2.245 1.00 79.88 293 THR A C 1
ATOM 2374 O O . THR A 1 293 ? -21.394 6.216 3.086 1.00 79.88 293 THR A O 1
ATOM 2377 N N . GLY A 1 294 ? -21.880 7.805 1.606 1.00 76.50 294 GLY A N 1
ATOM 2378 C CA . GLY A 1 294 ? -20.705 8.606 1.953 1.00 76.50 294 GLY A CA 1
ATOM 2379 C C . GLY A 1 294 ? -20.079 9.322 0.772 1.00 76.50 294 GLY A C 1
ATOM 2380 O O . GLY A 1 294 ? -20.461 9.120 -0.390 1.00 76.50 294 GLY A O 1
ATOM 2381 N N . ARG A 1 295 ? -19.102 10.182 1.066 1.00 82.81 295 ARG A N 1
ATOM 2382 C CA . ARG A 1 295 ? -18.394 10.931 0.023 1.00 82.81 295 ARG A CA 1
ATOM 2383 C C . ARG A 1 295 ? -17.469 9.994 -0.750 1.00 82.81 295 ARG A C 1
ATOM 2385 O O . ARG A 1 295 ? -16.413 9.606 -0.268 1.00 82.81 295 ARG A O 1
ATOM 2392 N N . TYR A 1 296 ? -17.84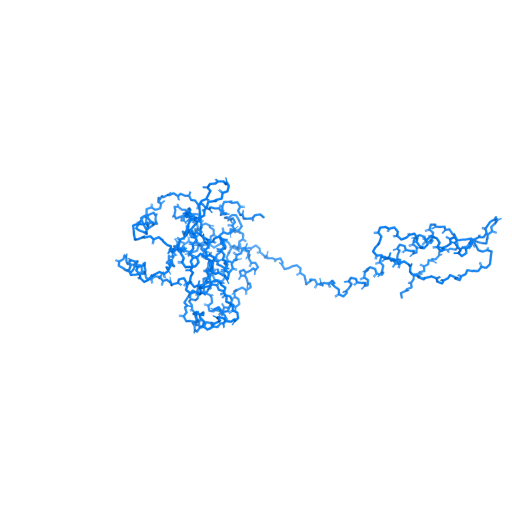7 9.688 -1.986 1.00 90.25 296 TYR A N 1
ATOM 2393 C CA . TYR A 1 296 ? -17.018 8.886 -2.877 1.00 90.25 296 TYR A CA 1
ATOM 2394 C C . TYR A 1 296 ? -15.791 9.665 -3.365 1.00 90.25 296 TYR A C 1
ATOM 2396 O O . TYR A 1 296 ? -15.921 10.724 -3.984 1.00 90.25 296 TYR A O 1
ATOM 2404 N N . GLN A 1 297 ? -14.606 9.113 -3.122 1.00 91.00 297 GLN A N 1
ATOM 2405 C CA . GLN A 1 297 ? -13.336 9.657 -3.578 1.00 91.00 297 GLN A CA 1
ATOM 2406 C C . GLN A 1 297 ? -12.343 8.525 -3.857 1.00 91.00 297 GLN A C 1
ATOM 2408 O O . GLN A 1 297 ? -11.674 8.031 -2.958 1.00 91.00 297 GLN A O 1
ATOM 2413 N N . ALA A 1 298 ? -12.232 8.122 -5.122 1.00 85.38 298 ALA A N 1
ATOM 2414 C CA . ALA A 1 298 ? -11.444 6.960 -5.542 1.00 85.38 298 ALA A CA 1
ATOM 2415 C C . ALA A 1 298 ? -9.971 7.239 -5.885 1.00 85.38 298 ALA A C 1
ATOM 2417 O O . ALA A 1 298 ? -9.231 6.291 -6.138 1.00 85.38 298 ALA A O 1
ATOM 2418 N N . TYR A 1 299 ? -9.528 8.502 -5.914 1.00 87.06 299 TYR A N 1
ATOM 2419 C CA . TYR A 1 299 ? -8.177 8.872 -6.365 1.00 87.06 299 TYR A CA 1
ATOM 2420 C C . TYR A 1 299 ? -7.803 8.174 -7.685 1.00 87.06 299 TYR A C 1
ATOM 2422 O O . TYR A 1 299 ? -8.505 8.299 -8.690 1.00 87.06 299 TYR A O 1
ATOM 2430 N N . ASN A 1 300 ? -6.711 7.410 -7.670 1.00 86.38 300 ASN A N 1
ATOM 2431 C CA . ASN A 1 300 ? -6.164 6.723 -8.822 1.00 86.38 300 ASN A CA 1
ATOM 2432 C C . ASN A 1 300 ? -6.946 5.448 -9.161 1.00 86.38 300 ASN A C 1
ATOM 2434 O O . ASN A 1 300 ? -6.704 4.879 -10.216 1.00 86.38 300 ASN A O 1
ATOM 2438 N N . TYR A 1 301 ? -7.916 4.996 -8.361 1.00 91.44 301 TYR A N 1
ATOM 2439 C CA . TYR A 1 301 ? -8.697 3.813 -8.728 1.00 91.44 301 TYR A CA 1
ATOM 2440 C C . TYR A 1 301 ? -9.555 4.012 -9.984 1.00 91.44 301 TYR A C 1
ATOM 2442 O O . TYR A 1 301 ? -9.808 3.048 -10.703 1.00 91.44 301 TYR A O 1
ATOM 2450 N N . GLU A 1 302 ? -9.939 5.244 -10.326 1.00 87.81 302 GLU A N 1
ATOM 2451 C CA . GLU A 1 302 ? -10.688 5.506 -11.564 1.00 87.81 302 GLU A CA 1
ATOM 2452 C C . GLU A 1 302 ? -9.800 5.414 -12.814 1.00 87.81 302 GLU A C 1
ATOM 2454 O O . GLU A 1 302 ? -10.168 4.798 -13.811 1.00 87.81 302 GLU A O 1
ATOM 2459 N N . ARG A 1 303 ? -8.608 6.022 -12.778 1.00 81.12 303 ARG A N 1
ATOM 2460 C CA . ARG A 1 303 ? -7.766 6.217 -13.979 1.00 81.12 303 ARG A CA 1
ATOM 2461 C C . ARG A 1 303 ? -6.436 5.466 -13.952 1.00 81.12 303 ARG A C 1
ATOM 2463 O O . ARG A 1 303 ? -5.882 5.170 -15.005 1.00 81.12 303 ARG A O 1
ATOM 2470 N N . GLY A 1 304 ? -5.962 5.107 -12.768 1.00 73.12 304 GLY A N 1
ATOM 2471 C CA . GLY A 1 304 ? -4.610 4.633 -12.497 1.00 73.12 304 GLY A CA 1
ATOM 2472 C C . GLY A 1 304 ? -3.600 5.778 -12.507 1.00 73.12 304 GLY A C 1
ATOM 2473 O O . GLY A 1 304 ? -3.874 6.857 -13.034 1.00 73.12 304 GLY A O 1
ATOM 2474 N N . VAL A 1 305 ? -2.420 5.527 -11.946 1.00 72.44 305 VAL A N 1
ATOM 2475 C CA . VAL A 1 305 ? -1.230 6.340 -12.224 1.00 72.44 305 VAL A CA 1
ATOM 2476 C C . VAL A 1 305 ? -0.687 5.916 -13.597 1.00 72.44 305 VAL A C 1
ATOM 2478 O O . VAL A 1 305 ? -0.609 4.712 -13.891 1.00 72.44 305 VAL A O 1
ATOM 2481 N N . TYR A 1 306 ? -0.423 6.902 -14.458 1.00 50.47 306 TYR A N 1
ATOM 2482 C CA . TYR A 1 306 ? 0.131 6.729 -15.807 1.00 50.47 306 TYR A CA 1
ATOM 2483 C C . TYR A 1 306 ? 1.648 6.852 -15.793 1.00 50.47 306 TYR A C 1
ATOM 2485 O O . TYR A 1 306 ? 2.143 7.767 -15.100 1.00 50.47 306 TYR A O 1
#

Secondary structure (DSSP, 8-state):
------PPPEEPSS-PPPHHHHHHHHH--TTSS-----------TTEE--HHHHHHHHHHHHHHHHHHHHHTT---PPS------PPPPP----EEEEEESSHHHHHHHHHTT---EEE---S---GGGGGGS-SS-SEE-SHHHHHS-S-SS-EEEPGGG-B-SHHHHHHHTT-TTEEEEEEPTTS-HHHHHTT-S-SSEEEEEEEE--EEEEESS-SSTT--EEEE-TT--EEEEEE-TTS-EEEEESSPEE-GGGHHHHHHTT--EEEEE-SS--HHHHHHHHHHHHHT-S--B-GGGTT---

Radius of gyration: 31.39 Å; Cα contacts (8 Å, |Δi|>4): 488; chains: 1; bounding box: 74×46×88 Å

InterPro domains:
  IPR020988 Peptidase U32, collagenase [PF12392] (2-69)

Mean predicted aligned error: 10.91 Å

Sequence (306 aa):
MTISSEVKLETAKKKASTEEEIFQKIAELGNTSFVLKHADIDLEKNLFVPASLVKSLKRSAIEELEKKLLSSYLRISGPEWKLQSVLKEKIDTLEYYFIVQTKEQKKYLEEKGYSKILYRSYDIAREGELEKQSTNSLLAANLYQILKNQNSSGLLGNWNLNISNLYSFKCLECFPQLEILTLSPEMSFEKMKKIGATKQKKAILAYSKLRGMYIELDLTQGKNTMLENQEKDTFQVMTNDLGHTEVYLEKALNILSKQDLIKELGISVVIIEFTYEDLKEMELVLQELREQTGRYQAYNYERGVY

Solvent-accessible surface area (backbone atoms only — not comparable to full-atom values): 17802 Å² total; per-residue (Å²): 139,88,86,86,77,91,75,84,74,48,72,39,88,86,62,53,60,48,69,67,63,52,46,54,54,61,62,64,47,77,99,48,102,65,80,81,89,78,85,90,81,88,77,71,87,54,35,34,70,59,69,68,56,54,47,49,55,47,52,54,50,50,54,54,50,50,51,58,65,42,54,85,72,57,77,80,73,70,81,83,85,75,81,69,91,54,57,81,40,87,45,92,64,78,45,72,37,36,33,25,70,48,70,65,59,48,50,53,40,44,77,72,69,56,80,54,71,43,66,67,62,69,62,71,80,48,82,96,45,48,90,76,54,69,32,83,54,55,52,23,24,32,69,64,34,62,76,58,33,72,60,77,52,74,24,29,37,33,43,73,64,55,33,69,49,53,67,57,46,59,65,54,64,75,42,79,25,49,42,33,41,22,38,20,71,50,36,14,54,74,60,49,46,70,45,35,51,65,94,46,46,35,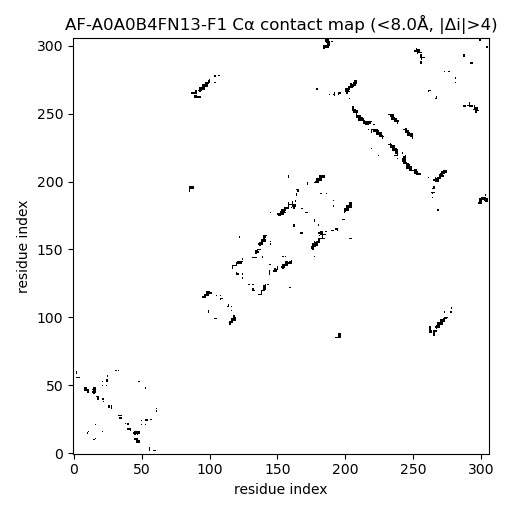25,37,76,32,31,28,52,43,74,78,44,79,39,98,44,54,83,54,79,72,44,76,42,78,48,70,51,99,88,68,52,50,28,43,33,38,50,48,100,86,47,25,25,37,33,24,37,66,68,51,41,21,44,50,57,42,57,67,58,42,22,74,42,37,31,36,31,41,30,39,39,49,66,88,68,50,76,66,57,48,50,52,55,53,47,22,53,73,69,41,42,74,80,77,31,58,75,28,29,76,76,27,72,130

Organism: NCBI:txid1226633

pLDDT: mean 89.35, std 8.7, range [50.47, 98.69]

Foldseek 3Di:
DDDDDPDDWDFAPDDADDPVNLVVLLQPPDPAPDGDPDDDDDDDPRIHDDSVNSNVRSVVVRVVVVCVVCVVVDDPDDPDPDDDQAAAAFADAAAEAEEEADPVVVVLVVVVPDDRYFYDFDQDCDPVCVVVGDQAGLEDNDPSSLVSHPQLANREYDLSLAAAALVSLVVVVVRRRHQEYEHHLQHALVRLLRNHDDNHAYEYAAKDQDFPDKFQAQPPQQDFDWDADPVRFIWTWGQDPNRIITITGPDMRHPLLVVVSCSSSVHRYYYHYDDPDDSVSVVVNVVCNVVSDDDHDSDNHHPGDD

Nearest PDB structures (foldseek):
  5gzu-assembly1_A  TM=3.097E-01  e=1.200E-01  Paenibacillus sp. FPU-7
  5gzt-assembly1_B  TM=2.132E-01  e=6.890E-02  Paenibacillus sp. FPU-7
  6xby-assembly1_B  TM=4.083E-01  e=2.791E+00  Bos taurus
  5g6t-assembly2_B  TM=2.331E-01  e=5.969E-01  Pseudomonas aeruginosa PAO1
  7t3c-assembly1_E  TM=3.967E-01  e=4.572E+00  Homo sapiens